Protein AF-E6K5Q7-F1 (afdb_monomer)

Structure (mmCIF, N/CA/C/O backbone):
data_AF-E6K5Q7-F1
#
_entry.id   AF-E6K5Q7-F1
#
loop_
_atom_site.group_PDB
_atom_site.id
_atom_site.type_symbol
_atom_site.label_atom_id
_atom_site.label_alt_id
_atom_site.label_comp_id
_atom_site.label_asym_id
_atom_site.label_entity_id
_atom_site.label_seq_id
_atom_site.pdbx_PDB_ins_code
_atom_site.Cartn_x
_atom_site.Cartn_y
_atom_site.Cartn_z
_atom_site.occupancy
_atom_site.B_iso_or_equiv
_atom_site.auth_seq_id
_atom_site.auth_comp_id
_atom_site.auth_asym_id
_atom_site.auth_atom_id
_atom_site.pdbx_PDB_model_num
ATOM 1 N N . MET A 1 1 ? -16.084 -3.727 20.308 1.00 57.78 1 MET A N 1
ATOM 2 C CA . MET A 1 1 ? -16.735 -3.016 19.173 1.00 57.78 1 MET A CA 1
ATOM 3 C C . MET A 1 1 ? -16.397 -3.761 17.893 1.00 57.78 1 MET A C 1
ATOM 5 O O . MET A 1 1 ? -15.217 -3.883 17.586 1.00 57.78 1 MET A O 1
ATOM 9 N N . ASN A 1 2 ? -17.402 -4.296 17.194 1.00 60.50 2 ASN A N 1
ATOM 10 C CA . ASN A 1 2 ? -17.174 -5.289 16.132 1.00 60.50 2 ASN A CA 1
ATOM 11 C C . ASN A 1 2 ? -17.106 -4.691 14.719 1.00 60.50 2 ASN A C 1
ATOM 13 O O . ASN A 1 2 ? -16.645 -5.371 13.801 1.00 60.50 2 ASN A O 1
ATOM 17 N N . GLN A 1 3 ? -17.594 -3.457 14.529 1.00 73.56 3 GLN A N 1
ATOM 18 C CA . GLN A 1 3 ? -17.703 -2.789 13.227 1.00 73.56 3 GLN A CA 1
ATOM 19 C C . GLN A 1 3 ? -17.593 -1.264 13.375 1.00 73.56 3 GLN A C 1
ATOM 21 O O . GLN A 1 3 ? -18.017 -0.704 14.386 1.00 73.56 3 GLN A O 1
ATOM 26 N N . PHE A 1 4 ? -17.055 -0.602 12.352 1.00 80.38 4 PHE A N 1
ATOM 27 C CA . PHE A 1 4 ? -17.012 0.853 12.218 1.00 80.38 4 PHE A CA 1
ATOM 28 C C . PHE A 1 4 ? -18.185 1.355 11.371 1.00 80.38 4 PHE A C 1
ATOM 30 O O . PHE A 1 4 ? -18.491 0.769 10.334 1.00 80.38 4 PHE A O 1
ATOM 37 N N . LEU A 1 5 ? -18.823 2.454 11.779 1.00 82.19 5 LEU A N 1
ATOM 38 C CA . LEU A 1 5 ? -19.950 3.050 11.052 1.00 82.19 5 LEU A CA 1
ATOM 39 C C . LEU A 1 5 ? -19.483 4.229 10.195 1.00 82.19 5 LEU A C 1
ATOM 41 O O . LEU A 1 5 ? -18.785 5.126 10.677 1.00 82.19 5 LEU A O 1
ATOM 45 N N . VAL A 1 6 ? -19.879 4.234 8.923 1.00 84.69 6 VAL A N 1
ATOM 46 C CA . VAL A 1 6 ? -19.508 5.274 7.946 1.00 84.69 6 VAL A CA 1
ATOM 47 C C . VAL A 1 6 ? -20.693 5.636 7.064 1.00 84.69 6 VAL A C 1
ATOM 49 O O . VAL A 1 6 ? -21.655 4.879 6.974 1.00 84.69 6 VAL A O 1
ATOM 52 N N . THR A 1 7 ? -20.637 6.783 6.394 1.00 86.19 7 THR A N 1
ATOM 53 C CA . THR A 1 7 ? -21.676 7.182 5.438 1.00 86.19 7 THR A CA 1
ATOM 54 C C . THR A 1 7 ? -21.697 6.248 4.222 1.00 86.19 7 THR A C 1
ATOM 56 O O . THR A 1 7 ? -20.698 5.598 3.887 1.00 86.19 7 THR A O 1
ATOM 59 N N . SER A 1 8 ? -22.841 6.194 3.533 1.00 84.62 8 SER A N 1
ATOM 60 C CA . SER A 1 8 ? -22.997 5.411 2.297 1.00 84.62 8 SER A CA 1
ATOM 61 C C . SER A 1 8 ? -21.975 5.823 1.230 1.00 84.62 8 SER A C 1
ATOM 63 O O . SER A 1 8 ? -21.327 4.965 0.629 1.00 84.62 8 SER A O 1
ATOM 65 N N . ASN A 1 9 ? -21.743 7.131 1.067 1.00 87.62 9 ASN A N 1
ATOM 66 C CA . ASN A 1 9 ? -20.769 7.651 0.108 1.00 87.62 9 ASN A CA 1
ATOM 67 C C . ASN A 1 9 ? -19.342 7.208 0.434 1.00 87.62 9 ASN A C 1
ATOM 69 O O . ASN A 1 9 ? -18.656 6.701 -0.449 1.00 87.62 9 ASN A O 1
ATOM 73 N N . THR A 1 10 ? -18.897 7.314 1.688 1.00 87.50 10 THR A N 1
ATOM 74 C CA . THR A 1 10 ? -17.547 6.861 2.056 1.00 87.50 10 THR A CA 1
ATOM 75 C C . THR A 1 10 ? -17.374 5.367 1.801 1.00 87.50 10 THR A C 1
ATOM 77 O O . THR A 1 10 ? -16.354 4.952 1.263 1.00 87.50 10 THR A O 1
ATOM 80 N N . ARG A 1 11 ? -18.389 4.545 2.091 1.00 87.62 11 ARG A N 1
ATOM 81 C CA . ARG A 1 11 ? -18.319 3.107 1.799 1.00 87.62 11 ARG A CA 1
ATOM 82 C C . ARG A 1 11 ? -18.199 2.812 0.300 1.00 87.62 11 ARG A C 1
ATOM 84 O O . ARG A 1 11 ? -17.483 1.879 -0.060 1.00 87.62 11 ARG A O 1
ATOM 91 N N . LYS A 1 12 ? -18.866 3.587 -0.565 1.00 90.19 12 LYS A N 1
ATOM 92 C CA . LYS A 1 12 ? -18.712 3.475 -2.028 1.00 90.19 12 LYS A CA 1
ATOM 93 C C . LYS A 1 12 ? -17.276 3.781 -2.449 1.00 90.19 12 LYS A C 1
ATOM 95 O O . LYS A 1 12 ? -16.661 2.952 -3.111 1.00 90.19 12 LYS A O 1
ATOM 100 N N . TRP A 1 13 ? -16.721 4.902 -1.991 1.00 89.19 13 TRP A N 1
ATOM 101 C CA . TRP A 1 13 ? -15.336 5.287 -2.277 1.00 89.19 13 TRP A CA 1
ATOM 102 C C . TRP A 1 13 ? -14.323 4.251 -1.783 1.00 89.19 13 TRP A C 1
ATOM 104 O O . TRP A 1 13 ? -13.429 3.879 -2.532 1.00 89.19 13 TRP A O 1
ATOM 114 N N . MET A 1 14 ? -14.515 3.687 -0.586 1.00 89.88 14 MET A N 1
ATOM 115 C CA . MET A 1 14 ? -13.668 2.591 -0.093 1.00 89.88 14 MET A CA 1
ATOM 116 C C . MET A 1 14 ? -13.755 1.341 -0.978 1.00 89.88 14 MET A C 1
ATOM 118 O O . MET A 1 14 ? -12.767 0.627 -1.127 1.00 89.88 14 MET A O 1
ATOM 122 N N . GLY A 1 15 ? -14.924 1.069 -1.567 1.00 90.31 15 GLY A N 1
ATOM 123 C CA . GLY A 1 15 ? -15.104 -0.021 -2.525 1.00 90.31 15 GLY A CA 1
ATOM 124 C C . GLY A 1 15 ? -14.332 0.220 -3.822 1.00 90.31 15 GLY A C 1
ATOM 125 O O . GLY A 1 15 ? -13.643 -0.681 -4.290 1.00 90.31 15 GLY A O 1
ATOM 126 N N . ILE A 1 16 ? -14.379 1.444 -4.354 1.00 91.81 16 ILE A N 1
ATOM 127 C CA . ILE A 1 16 ? -13.597 1.847 -5.534 1.00 91.81 16 ILE A CA 1
ATOM 128 C C . ILE A 1 16 ? -12.098 1.720 -5.233 1.00 91.81 16 ILE A C 1
ATOM 130 O O . ILE A 1 16 ? -11.384 1.068 -5.991 1.00 91.81 16 ILE A O 1
ATOM 134 N N . SER A 1 17 ? -11.624 2.250 -4.101 1.00 92.44 17 SER A N 1
ATOM 135 C CA . SER A 1 17 ? -10.222 2.111 -3.686 1.00 92.44 17 SER A CA 1
ATOM 136 C C . SER A 1 17 ? -9.804 0.647 -3.541 1.00 92.44 17 SER A C 1
ATOM 138 O O . SER A 1 17 ? -8.705 0.290 -3.946 1.00 92.44 17 SER A O 1
ATOM 140 N N . LEU A 1 18 ? -10.672 -0.226 -3.015 1.00 92.62 18 LEU A N 1
ATOM 141 C CA . LEU A 1 18 ? -10.380 -1.659 -2.920 1.00 92.62 18 LEU A CA 1
ATOM 142 C C . LEU A 1 18 ? -10.200 -2.295 -4.302 1.00 92.62 18 LEU A C 1
ATOM 144 O O . LEU A 1 18 ? -9.255 -3.053 -4.506 1.00 92.62 18 LEU A O 1
ATOM 148 N N . ILE A 1 19 ? -11.093 -1.983 -5.244 1.00 93.25 19 ILE A N 1
ATOM 149 C CA . ILE A 1 19 ? -11.017 -2.487 -6.620 1.00 93.25 19 ILE A CA 1
ATOM 150 C C . ILE A 1 19 ? -9.726 -2.008 -7.285 1.00 93.25 19 ILE A C 1
ATOM 152 O O . ILE A 1 19 ? -9.048 -2.815 -7.915 1.00 93.25 19 ILE A O 1
ATOM 156 N N . LEU A 1 20 ? -9.350 -0.739 -7.098 1.00 92.44 20 LEU A N 1
ATOM 157 C CA . LEU A 1 20 ? -8.095 -0.192 -7.619 1.00 92.44 20 LEU A CA 1
ATOM 158 C C . LEU A 1 20 ? -6.877 -0.920 -7.044 1.00 92.44 20 LEU A C 1
ATOM 160 O O . LEU A 1 20 ? -6.026 -1.361 -7.812 1.00 92.44 20 LEU A O 1
ATOM 164 N N . ILE A 1 21 ? -6.818 -1.127 -5.723 1.00 91.31 21 ILE A N 1
ATOM 165 C CA . ILE A 1 21 ? -5.723 -1.882 -5.094 1.00 91.31 21 ILE A CA 1
ATOM 166 C C . ILE A 1 21 ? -5.641 -3.291 -5.698 1.00 91.31 21 ILE A C 1
ATOM 168 O O . ILE A 1 21 ? -4.562 -3.719 -6.101 1.00 91.31 21 ILE A O 1
ATOM 172 N N . ILE A 1 22 ? -6.766 -4.005 -5.817 1.00 91.12 22 ILE A N 1
ATOM 173 C CA . ILE A 1 22 ? -6.799 -5.362 -6.388 1.00 91.12 22 ILE A CA 1
ATOM 174 C C . ILE A 1 22 ? -6.332 -5.362 -7.848 1.00 91.12 22 ILE A C 1
ATOM 176 O O . ILE A 1 22 ? -5.464 -6.158 -8.204 1.00 91.12 22 ILE A O 1
ATOM 180 N N . ALA A 1 23 ? -6.880 -4.474 -8.680 1.00 90.19 23 ALA A N 1
ATOM 181 C CA . ALA A 1 23 ? -6.594 -4.415 -10.110 1.00 90.19 23 ALA A CA 1
ATOM 182 C C . ALA A 1 23 ? -5.122 -4.090 -10.382 1.00 90.19 23 ALA A C 1
ATOM 184 O O . ALA A 1 23 ? -4.470 -4.785 -11.162 1.00 90.19 23 ALA A O 1
ATOM 185 N N . VAL A 1 24 ? -4.571 -3.083 -9.698 1.00 90.31 24 VAL A N 1
ATOM 186 C CA . VAL A 1 24 ? -3.176 -2.677 -9.900 1.00 90.31 24 VAL A CA 1
ATOM 187 C C . VAL A 1 24 ? -2.204 -3.699 -9.297 1.00 90.31 24 VAL A C 1
ATOM 189 O O . VAL A 1 24 ? -1.183 -4.014 -9.907 1.00 90.31 24 VAL A O 1
ATOM 192 N N . THR A 1 25 ? -2.532 -4.313 -8.155 1.00 88.06 25 THR A N 1
ATOM 193 C CA . THR A 1 25 ? -1.697 -5.396 -7.600 1.00 88.06 25 THR A CA 1
ATOM 194 C C . THR A 1 25 ? -1.684 -6.614 -8.527 1.00 88.06 25 THR A C 1
ATOM 196 O O . THR A 1 25 ? -0.629 -7.208 -8.753 1.00 88.06 25 THR A O 1
ATOM 199 N N . PHE A 1 26 ? -2.834 -6.974 -9.107 1.00 86.44 26 PHE A N 1
ATOM 200 C CA . PHE A 1 26 ? -2.923 -8.047 -10.100 1.00 86.44 26 PHE A CA 1
ATOM 201 C C . PHE A 1 26 ? -2.102 -7.727 -11.354 1.00 86.44 26 PHE A C 1
ATOM 203 O O . PHE A 1 26 ? -1.386 -8.595 -11.863 1.00 86.44 26 PHE A O 1
ATOM 210 N N . TYR A 1 27 ? -2.157 -6.472 -11.813 1.00 87.62 27 TYR A N 1
ATOM 211 C CA . TYR A 1 27 ? -1.336 -5.993 -12.918 1.00 87.62 27 TYR A CA 1
ATOM 212 C C . TYR A 1 27 ? 0.154 -6.236 -12.651 1.00 87.62 27 TYR A C 1
ATOM 214 O O . TYR A 1 27 ? 0.800 -6.918 -13.443 1.00 87.62 27 TYR A O 1
ATOM 222 N N . PHE A 1 28 ? 0.686 -5.767 -11.519 1.00 83.50 28 PHE A N 1
ATOM 223 C CA . PHE A 1 28 ? 2.113 -5.907 -11.206 1.00 83.50 28 PHE A CA 1
ATOM 224 C C . PHE A 1 28 ? 2.560 -7.358 -10.991 1.00 83.50 28 PHE A C 1
ATOM 226 O O . PHE A 1 28 ? 3.652 -7.738 -11.404 1.00 83.50 28 PHE A O 1
ATOM 233 N N . GLN A 1 29 ? 1.740 -8.191 -10.346 1.00 80.44 29 GLN A N 1
ATOM 234 C CA . GLN A 1 29 ? 2.153 -9.556 -9.994 1.00 80.44 29 GLN A CA 1
ATOM 235 C C . GLN A 1 29 ? 2.075 -10.536 -11.172 1.00 80.44 29 GLN A C 1
ATOM 237 O O . GLN A 1 29 ? 2.888 -11.461 -11.249 1.00 80.44 29 GLN A O 1
ATOM 242 N N . PHE A 1 30 ? 1.123 -10.342 -12.089 1.00 78.50 30 PHE A N 1
ATOM 243 C CA . PHE A 1 30 ? 0.837 -11.302 -13.159 1.00 78.50 30 PHE A CA 1
ATOM 244 C C . PHE A 1 30 ? 0.862 -10.673 -14.547 1.00 78.50 30 PHE A C 1
ATOM 246 O O . PHE A 1 30 ? 1.598 -11.137 -15.421 1.00 78.50 30 PHE A O 1
ATOM 253 N N . LEU A 1 31 ? 0.059 -9.628 -14.755 1.00 80.31 31 LEU A N 1
ATOM 254 C CA . LEU A 1 31 ? -0.203 -9.103 -16.093 1.00 80.31 31 LEU A CA 1
ATOM 255 C C . LEU A 1 31 ? 1.051 -8.476 -16.714 1.00 80.31 31 LEU A C 1
ATOM 257 O O . LEU A 1 31 ? 1.330 -8.715 -17.884 1.00 80.31 31 LEU A O 1
ATOM 261 N N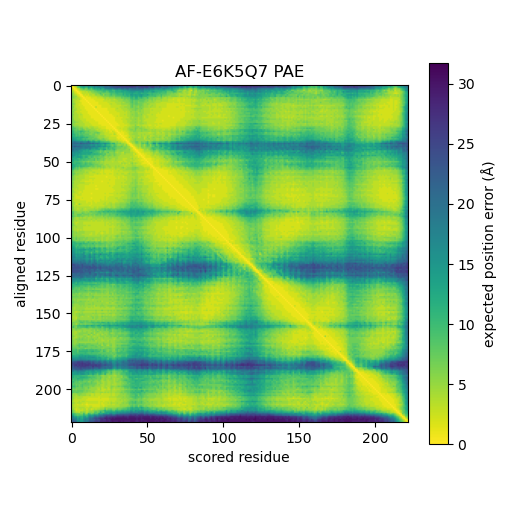 . GLN A 1 32 ? 1.832 -7.734 -15.927 1.00 82.12 32 GLN A N 1
ATOM 262 C CA . GLN A 1 32 ? 3.010 -7.007 -16.394 1.00 82.12 32 GLN A CA 1
ATOM 263 C C . GLN A 1 32 ? 4.020 -7.941 -17.071 1.00 82.12 32 GLN A C 1
ATOM 265 O O . GLN A 1 32 ? 4.447 -7.665 -18.187 1.00 82.12 32 GLN A O 1
ATOM 270 N N . ASN A 1 33 ? 4.355 -9.076 -16.451 1.00 77.50 33 ASN A N 1
ATOM 271 C CA . ASN A 1 33 ? 5.301 -10.034 -17.033 1.00 77.50 33 ASN A CA 1
ATOM 272 C C . ASN A 1 33 ? 4.782 -10.638 -18.345 1.00 77.50 33 ASN A C 1
ATOM 274 O O . ASN A 1 33 ? 5.541 -10.805 -19.294 1.00 77.50 33 ASN A O 1
ATOM 278 N N . ILE A 1 34 ? 3.485 -10.950 -18.415 1.00 79.00 34 ILE A N 1
ATOM 279 C CA . ILE A 1 34 ? 2.873 -11.519 -19.624 1.00 79.00 34 ILE A CA 1
ATOM 280 C C . ILE A 1 34 ? 2.877 -10.486 -20.757 1.00 79.00 34 ILE A C 1
ATOM 282 O O . ILE A 1 34 ? 3.239 -10.813 -21.887 1.00 79.00 34 ILE A O 1
ATOM 286 N N . LEU A 1 35 ? 2.493 -9.246 -20.447 1.00 80.06 35 LEU A N 1
ATOM 287 C CA . LEU A 1 35 ? 2.426 -8.145 -21.404 1.00 80.06 35 LEU A CA 1
ATOM 288 C C . LEU A 1 35 ? 3.811 -7.739 -21.909 1.00 80.06 35 LEU A C 1
ATOM 290 O O . LEU A 1 35 ? 3.974 -7.516 -23.104 1.00 80.06 35 LEU A O 1
ATOM 294 N N . LEU A 1 36 ? 4.813 -7.679 -21.027 1.00 79.88 36 LEU A N 1
ATOM 295 C CA . LEU A 1 36 ? 6.174 -7.313 -21.413 1.00 79.88 36 LEU A CA 1
ATOM 296 C C . LEU A 1 36 ? 6.847 -8.395 -22.267 1.00 79.88 36 LEU A C 1
ATOM 298 O O . LEU A 1 36 ? 7.562 -8.048 -23.203 1.00 79.88 36 LEU A O 1
ATOM 302 N N . ASN A 1 37 ? 6.576 -9.678 -22.000 1.00 78.38 37 ASN A N 1
ATOM 303 C CA . ASN A 1 37 ? 7.148 -10.792 -22.763 1.00 78.38 37 ASN A CA 1
ATOM 304 C C . ASN A 1 37 ? 6.529 -10.972 -24.156 1.00 78.38 37 ASN A C 1
ATOM 306 O O . ASN A 1 37 ? 7.179 -11.526 -25.031 1.00 78.38 37 ASN A O 1
ATOM 310 N N . LYS A 1 38 ? 5.275 -10.552 -24.365 1.00 77.12 38 LYS A N 1
ATOM 311 C CA . LYS A 1 38 ? 4.567 -10.685 -25.656 1.00 77.12 38 LYS A CA 1
ATOM 312 C C . LYS A 1 38 ? 4.443 -9.372 -26.429 1.00 77.12 38 LYS A C 1
ATOM 314 O O . LYS A 1 38 ? 3.843 -9.338 -27.501 1.00 77.12 38 LYS A O 1
ATOM 319 N N . GLY A 1 39 ? 4.919 -8.275 -25.852 1.00 65.88 39 GLY A N 1
ATOM 320 C CA . GLY A 1 39 ? 4.505 -6.940 -26.259 1.00 65.88 39 GLY A CA 1
ATOM 321 C C . GLY A 1 39 ? 5.085 -6.446 -27.583 1.00 65.88 39 GLY A C 1
ATOM 322 O O . GLY A 1 39 ? 4.449 -5.619 -28.231 1.00 65.88 39 GLY A O 1
ATOM 323 N N . THR A 1 40 ? 6.234 -6.972 -28.015 1.00 66.94 40 THR A N 1
ATOM 324 C CA . THR A 1 40 ? 6.831 -6.660 -29.326 1.00 66.94 40 THR A CA 1
ATOM 325 C C . THR A 1 40 ? 6.209 -7.455 -30.468 1.00 66.94 40 THR A C 1
ATOM 327 O O . THR A 1 40 ? 6.151 -6.961 -31.589 1.00 66.94 40 THR A O 1
ATOM 330 N N . ASP A 1 41 ? 5.709 -8.656 -30.178 1.00 73.19 41 ASP A N 1
ATOM 331 C CA . ASP A 1 41 ? 5.358 -9.642 -31.208 1.00 73.19 41 ASP A CA 1
ATOM 332 C C . ASP A 1 41 ? 3.851 -9.666 -31.498 1.00 73.19 41 ASP A C 1
ATOM 334 O O . ASP A 1 41 ? 3.397 -10.213 -32.502 1.00 73.19 41 ASP A O 1
ATOM 338 N N . HIS A 1 42 ? 3.048 -9.076 -30.611 1.00 78.12 42 HIS A N 1
ATOM 339 C CA . HIS A 1 42 ? 1.596 -9.119 -30.694 1.00 78.12 42 HIS A CA 1
ATOM 340 C C . HIS A 1 42 ? 1.031 -7.796 -31.233 1.00 78.12 42 HIS A C 1
ATOM 342 O O . HIS A 1 42 ? 1.128 -6.753 -30.588 1.00 78.12 42 HIS A O 1
ATOM 348 N N . VAL A 1 43 ? 0.360 -7.855 -32.389 1.00 77.81 43 VAL A N 1
ATOM 349 C CA . VAL A 1 43 ? -0.121 -6.695 -33.176 1.00 77.81 43 VAL A CA 1
ATOM 350 C C . VAL A 1 43 ? -0.956 -5.695 -32.361 1.00 77.81 43 VAL A C 1
ATOM 352 O O . VAL A 1 43 ? -0.816 -4.489 -32.525 1.00 77.81 43 VAL A O 1
ATOM 355 N N . LEU A 1 44 ? -1.794 -6.180 -31.439 1.00 79.19 44 LEU A N 1
ATOM 356 C CA . LEU A 1 44 ? -2.618 -5.324 -30.568 1.00 79.19 44 LEU A CA 1
ATOM 357 C C . LEU A 1 44 ? -1.846 -4.674 -29.406 1.00 79.19 44 LEU A C 1
ATOM 359 O O . LEU A 1 44 ? -2.295 -3.677 -28.851 1.00 79.19 44 LEU A O 1
ATOM 363 N N . LEU A 1 45 ? -0.710 -5.250 -29.012 1.00 77.00 45 LEU A N 1
ATOM 364 C CA . LEU A 1 45 ? 0.106 -4.778 -27.890 1.00 77.00 45 LEU A CA 1
ATOM 365 C C . LEU A 1 45 ? 1.214 -3.840 -28.346 1.00 77.00 45 LEU A C 1
ATOM 367 O O . LEU A 1 45 ? 1.571 -2.940 -27.594 1.00 77.00 45 LEU A O 1
ATOM 371 N N . MET A 1 46 ? 1.699 -4.002 -29.574 1.00 76.69 46 MET A N 1
ATOM 372 C CA . MET A 1 46 ? 2.778 -3.206 -30.156 1.00 76.69 46 MET A CA 1
ATOM 373 C C . MET A 1 46 ? 2.581 -1.678 -30.018 1.00 76.69 46 MET A C 1
ATOM 375 O O . MET A 1 46 ? 3.542 -1.007 -29.640 1.00 76.69 46 MET A O 1
ATOM 379 N N . PRO A 1 47 ? 1.372 -1.100 -30.209 1.00 79.88 47 PRO A N 1
ATOM 380 C CA . PRO A 1 47 ? 1.164 0.344 -30.049 1.00 79.88 47 PRO A CA 1
ATOM 381 C C . PRO A 1 47 ? 1.225 0.814 -28.588 1.00 79.88 47 PRO A C 1
ATOM 383 O O . PRO A 1 47 ? 1.576 1.958 -28.313 1.00 79.88 47 PRO A O 1
ATOM 386 N N . VAL A 1 48 ? 0.869 -0.060 -27.643 1.00 81.25 48 VAL A N 1
ATOM 387 C CA . VAL A 1 48 ? 0.747 0.262 -26.208 1.00 81.25 48 VAL A CA 1
ATOM 388 C C . VAL A 1 48 ? 1.983 -0.197 -25.424 1.00 81.25 48 VAL A C 1
ATOM 390 O O . VAL A 1 48 ? 2.238 0.267 -24.318 1.00 81.25 48 VAL A O 1
ATOM 393 N N . TYR A 1 49 ? 2.808 -1.065 -26.003 1.00 79.56 49 TYR A N 1
ATOM 394 C CA . TYR A 1 49 ? 4.049 -1.569 -25.427 1.00 79.56 49 TYR A CA 1
ATOM 395 C C . TYR A 1 49 ? 5.010 -0.485 -24.908 1.00 79.56 49 TYR A C 1
ATOM 397 O O . TYR A 1 49 ? 5.462 -0.620 -23.767 1.00 79.56 49 TYR A O 1
ATOM 405 N N . PRO A 1 50 ? 5.313 0.603 -25.652 1.00 79.25 50 PRO A N 1
ATOM 406 C CA . PRO A 1 50 ? 6.193 1.651 -25.134 1.00 79.25 50 PRO A CA 1
ATOM 407 C C . PRO A 1 50 ? 5.608 2.340 -23.895 1.00 79.25 50 PRO A C 1
ATOM 409 O O . PRO A 1 50 ? 6.355 2.660 -22.973 1.00 79.25 50 PRO A O 1
ATOM 412 N N . LEU A 1 51 ? 4.280 2.491 -23.823 1.00 81.31 51 LEU A N 1
ATOM 413 C CA . LEU A 1 51 ? 3.598 2.993 -22.629 1.00 81.31 51 LEU A CA 1
ATOM 414 C C . LEU A 1 51 ? 3.733 1.999 -21.464 1.00 81.31 51 LEU A C 1
ATOM 416 O O . LEU A 1 51 ? 4.133 2.394 -20.375 1.00 81.31 51 LEU A O 1
ATOM 420 N N . LEU A 1 52 ? 3.480 0.707 -21.697 1.00 80.69 52 LEU A N 1
ATOM 421 C CA . LEU A 1 52 ? 3.571 -0.346 -20.672 1.00 80.69 52 LEU A CA 1
ATOM 422 C C . LEU A 1 52 ? 4.982 -0.502 -20.086 1.00 80.69 52 LEU A C 1
ATOM 424 O O . LEU A 1 52 ? 5.123 -0.900 -18.929 1.00 80.69 52 LEU A O 1
ATOM 428 N N . LYS A 1 53 ? 6.013 -0.204 -20.885 1.00 80.00 53 LYS A N 1
ATOM 429 C CA . LYS A 1 53 ? 7.426 -0.231 -20.485 1.00 80.00 53 LYS A CA 1
ATOM 430 C C . LYS A 1 53 ? 7.900 1.085 -19.849 1.00 80.00 53 LYS A C 1
ATOM 432 O O . LYS A 1 53 ? 8.979 1.111 -19.265 1.00 80.00 53 LYS A O 1
ATOM 437 N N . SER A 1 54 ? 7.135 2.169 -19.972 1.00 79.44 54 SER A N 1
ATOM 438 C CA . SER A 1 54 ? 7.543 3.482 -19.464 1.00 79.44 54 SER A CA 1
ATOM 439 C C . SER A 1 54 ? 7.599 3.526 -17.932 1.00 79.44 54 SER A C 1
ATOM 441 O O . SER A 1 54 ? 6.763 2.923 -17.255 1.00 79.44 54 SER A O 1
ATOM 443 N N . ALA A 1 55 ? 8.571 4.274 -17.396 1.00 74.00 55 ALA A N 1
ATOM 444 C CA . ALA A 1 55 ? 8.673 4.562 -15.964 1.00 74.00 55 ALA A CA 1
ATOM 445 C C . ALA A 1 55 ? 7.426 5.313 -15.465 1.00 74.00 55 ALA A C 1
ATOM 447 O O . ALA A 1 55 ? 6.783 4.844 -14.533 1.00 74.00 55 ALA A O 1
ATOM 448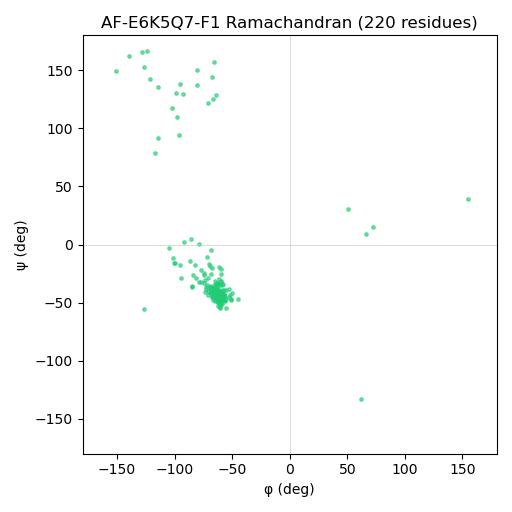 N N . LEU A 1 56 ? 6.981 6.333 -16.209 1.00 78.75 56 LEU A N 1
ATOM 449 C CA . LEU A 1 56 ? 5.726 7.061 -15.983 1.00 78.75 56 LEU A CA 1
ATOM 450 C C . LEU A 1 56 ? 4.524 6.152 -15.695 1.00 78.75 56 LEU A C 1
ATOM 452 O O . LEU A 1 56 ? 3.751 6.404 -14.773 1.00 78.75 56 LEU A O 1
ATOM 456 N N . TRP A 1 57 ? 4.328 5.094 -16.490 1.00 83.12 57 TRP A N 1
ATOM 457 C CA . TRP A 1 57 ? 3.209 4.169 -16.287 1.00 83.12 57 TRP A CA 1
ATOM 458 C C . TRP A 1 57 ? 3.364 3.357 -15.000 1.00 83.12 57 TRP A C 1
ATOM 460 O O . TRP A 1 57 ? 2.391 3.159 -14.270 1.00 83.12 57 TRP A O 1
ATOM 470 N N . HIS A 1 58 ? 4.584 2.905 -14.704 1.00 83.12 58 HIS A N 1
ATOM 471 C CA . HIS A 1 58 ? 4.894 2.223 -13.453 1.00 83.12 58 HIS A CA 1
ATOM 472 C C . HIS A 1 58 ? 4.621 3.131 -12.247 1.00 83.12 58 HIS A C 1
ATOM 474 O O . HIS A 1 58 ? 3.865 2.747 -11.353 1.00 83.12 58 HIS A O 1
ATOM 480 N N . ASP A 1 59 ? 5.154 4.349 -12.266 1.00 81.12 59 ASP A N 1
ATOM 481 C CA . ASP A 1 59 ? 5.071 5.305 -11.163 1.00 81.12 59 ASP A CA 1
ATOM 482 C C . ASP A 1 59 ? 3.636 5.787 -10.936 1.00 81.12 59 ASP A C 1
ATOM 484 O O . ASP A 1 59 ? 3.178 5.875 -9.794 1.00 81.12 59 ASP A O 1
ATOM 488 N N . LEU A 1 60 ? 2.863 5.982 -12.010 1.00 85.44 60 LEU A N 1
ATOM 489 C CA . LEU A 1 60 ? 1.437 6.298 -11.920 1.00 85.44 60 LEU A CA 1
ATOM 490 C C . LEU A 1 60 ? 0.648 5.171 -11.245 1.00 85.44 60 LEU A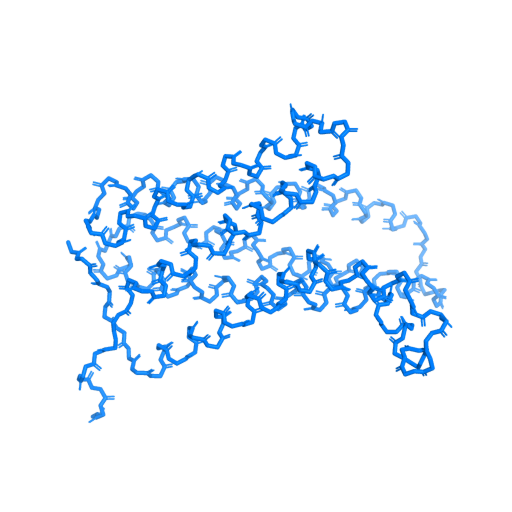 C 1
ATOM 492 O O . LEU A 1 60 ? -0.171 5.428 -10.362 1.00 85.44 60 LEU A O 1
ATOM 496 N N . LEU A 1 61 ? 0.896 3.915 -11.618 1.00 88.81 61 LEU A N 1
ATOM 497 C CA . LEU A 1 61 ? 0.234 2.766 -10.998 1.00 88.81 61 LEU A CA 1
ATOM 498 C C . LEU A 1 61 ? 0.638 2.593 -9.524 1.00 88.81 61 LEU A C 1
ATOM 500 O O . LEU A 1 61 ? -0.220 2.311 -8.680 1.00 88.81 61 LEU A O 1
ATOM 504 N N . VAL A 1 62 ? 1.912 2.813 -9.188 1.00 85.81 62 VAL A N 1
ATOM 505 C CA . VAL A 1 62 ? 2.390 2.826 -7.795 1.00 85.81 62 VAL A CA 1
ATOM 506 C C . VAL A 1 62 ? 1.695 3.933 -6.998 1.00 85.81 62 VAL A C 1
ATOM 508 O O . VAL A 1 62 ? 1.180 3.670 -5.907 1.00 85.81 62 VAL A O 1
ATOM 511 N N . ALA A 1 63 ? 1.586 5.143 -7.552 1.00 86.44 63 ALA A N 1
ATOM 512 C CA . ALA A 1 63 ? 0.882 6.255 -6.920 1.00 86.44 63 ALA A CA 1
ATOM 513 C C . ALA A 1 63 ? -0.602 5.935 -6.679 1.00 86.44 63 ALA A C 1
ATOM 515 O O . ALA A 1 63 ? -1.116 6.193 -5.589 1.00 86.44 63 ALA A O 1
ATOM 516 N N . VAL A 1 64 ? -1.286 5.305 -7.643 1.00 90.75 64 VAL A N 1
ATOM 517 C CA . VAL A 1 64 ? -2.689 4.875 -7.497 1.00 90.75 64 VAL A CA 1
ATOM 518 C C . VAL A 1 64 ? -2.862 3.904 -6.328 1.00 90.75 64 VAL A C 1
ATOM 520 O O . VAL A 1 64 ? -3.804 4.066 -5.541 1.00 90.75 64 VAL A O 1
ATOM 523 N N . ILE A 1 65 ? -1.962 2.925 -6.168 1.00 90.69 65 ILE A N 1
ATOM 524 C CA . ILE A 1 65 ? -1.987 2.018 -5.010 1.00 90.69 65 ILE A CA 1
ATOM 525 C C . ILE A 1 65 ? -1.772 2.811 -3.722 1.00 90.69 65 ILE A C 1
ATOM 527 O O . ILE A 1 65 ? -2.599 2.724 -2.816 1.00 90.69 65 ILE A O 1
ATOM 531 N N . LEU A 1 66 ? -0.707 3.611 -3.639 1.00 88.44 66 LEU A N 1
ATOM 532 C CA . LEU A 1 66 ? -0.351 4.328 -2.411 1.00 88.44 66 LEU A CA 1
ATOM 533 C C . LEU A 1 66 ? -1.462 5.284 -1.958 1.00 88.44 66 LEU A C 1
ATOM 535 O O . LEU A 1 66 ? -1.812 5.300 -0.778 1.00 88.44 66 LEU A O 1
ATOM 539 N N . ILE A 1 67 ? -2.075 6.022 -2.887 1.00 90.06 67 ILE A N 1
ATOM 540 C CA . ILE A 1 67 ? -3.215 6.909 -2.608 1.00 90.06 67 ILE A CA 1
ATOM 541 C C . ILE A 1 67 ? -4.419 6.101 -2.114 1.00 90.06 67 ILE A C 1
ATOM 543 O O . ILE A 1 67 ? -5.065 6.482 -1.132 1.00 90.06 67 ILE A O 1
ATOM 547 N N . SER A 1 68 ? -4.709 4.965 -2.753 1.00 92.00 68 SER A N 1
ATOM 548 C CA . SER A 1 68 ? -5.820 4.094 -2.358 1.00 92.00 68 SER A CA 1
ATOM 549 C C . SER A 1 68 ? -5.617 3.514 -0.956 1.00 92.00 68 SER A C 1
ATOM 551 O O . SER A 1 68 ? -6.548 3.497 -0.150 1.00 92.00 68 SER A O 1
ATOM 553 N N . GLU A 1 69 ? -4.401 3.095 -0.614 1.00 90.81 69 GLU A N 1
ATOM 554 C CA . GLU A 1 69 ? -4.066 2.628 0.732 1.00 90.81 69 GLU A CA 1
ATOM 555 C C . GLU A 1 69 ? -4.160 3.756 1.767 1.00 90.81 69 GLU A C 1
ATOM 557 O O . GLU A 1 69 ? -4.749 3.571 2.837 1.00 90.81 69 GLU A O 1
ATOM 562 N N . CYS A 1 70 ? -3.642 4.947 1.447 1.00 91.62 70 CYS A N 1
ATOM 563 C CA . CYS A 1 70 ? -3.770 6.139 2.286 1.00 91.62 70 CYS A CA 1
ATOM 564 C C . CYS A 1 70 ? -5.235 6.463 2.591 1.00 91.62 70 CYS A C 1
ATOM 566 O O . CYS A 1 70 ? -5.554 6.812 3.730 1.00 91.62 70 CYS A O 1
ATOM 568 N N . TYR A 1 71 ? -6.136 6.290 1.620 1.00 92.50 71 TYR A N 1
ATOM 569 C CA . TYR A 1 71 ? -7.570 6.467 1.831 1.00 92.50 71 TYR A CA 1
ATOM 570 C C . TYR A 1 71 ? -8.120 5.504 2.897 1.00 92.50 71 TYR A C 1
ATOM 572 O O . TYR A 1 71 ? -8.814 5.935 3.822 1.00 92.50 71 TYR A O 1
ATOM 580 N N . PHE A 1 72 ? -7.742 4.222 2.850 1.00 90.88 72 PHE A N 1
ATOM 581 C CA . PHE A 1 72 ? -8.108 3.249 3.888 1.00 90.88 72 PHE A CA 1
ATOM 582 C C . PHE A 1 72 ? -7.578 3.649 5.268 1.00 90.88 72 PHE A C 1
ATOM 584 O O . PHE A 1 72 ? -8.346 3.697 6.233 1.00 90.88 72 PHE A O 1
ATOM 591 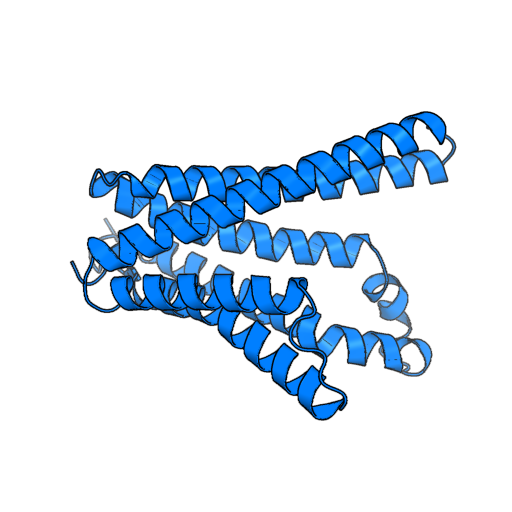N N . TYR A 1 73 ? -6.288 3.976 5.376 1.00 91.31 73 TYR A N 1
ATOM 592 C CA . TYR A 1 73 ? -5.689 4.389 6.649 1.00 91.31 73 TYR A CA 1
ATOM 593 C C . TYR A 1 73 ? -6.305 5.679 7.192 1.00 91.31 73 TYR A C 1
ATOM 595 O O . TYR A 1 73 ? -6.459 5.828 8.406 1.00 91.31 73 TYR A O 1
ATOM 603 N N . HIS A 1 74 ? -6.714 6.594 6.316 1.00 93.19 74 HIS A N 1
ATOM 604 C CA . HIS A 1 74 ? -7.395 7.823 6.696 1.00 93.19 74 HIS A CA 1
ATOM 605 C C . HIS A 1 74 ? -8.787 7.559 7.284 1.00 93.19 74 HIS A C 1
ATOM 607 O O . HIS A 1 74 ? -9.137 8.120 8.328 1.00 93.19 74 HIS A O 1
ATOM 613 N N . GLU A 1 75 ? -9.571 6.667 6.679 1.00 91.75 75 GLU A N 1
ATOM 614 C CA . GLU A 1 75 ? -10.882 6.298 7.222 1.00 91.75 75 GLU A CA 1
ATOM 615 C C . GLU A 1 75 ? -10.761 5.510 8.534 1.00 91.75 75 GLU A C 1
ATOM 617 O O . GLU A 1 75 ? -11.499 5.778 9.486 1.00 91.75 75 GLU A O 1
ATOM 622 N N . ILE A 1 76 ? -9.766 4.625 8.657 1.00 89.69 76 ILE A N 1
ATOM 623 C CA . ILE A 1 76 ? -9.442 3.948 9.925 1.00 89.69 76 ILE A CA 1
ATOM 624 C C . ILE A 1 76 ? -9.064 4.979 11.000 1.00 89.69 76 ILE A C 1
ATOM 626 O O . ILE A 1 76 ? -9.603 4.946 12.109 1.00 89.69 76 ILE A O 1
ATOM 630 N N . ARG A 1 77 ? -8.208 5.954 10.667 1.00 91.81 77 ARG A N 1
ATOM 631 C CA . ARG A 1 77 ? -7.815 7.050 11.567 1.00 91.81 77 ARG A CA 1
ATOM 632 C C . ARG A 1 77 ? -9.025 7.815 12.088 1.00 91.81 77 ARG A C 1
ATOM 634 O O . ARG A 1 77 ? -9.092 8.070 13.289 1.00 91.81 77 ARG A O 1
ATOM 641 N N . LYS A 1 78 ? -9.977 8.192 11.226 1.00 89.50 78 LYS A N 1
ATOM 642 C CA . LYS A 1 78 ? -11.191 8.921 11.643 1.00 89.50 78 LYS A CA 1
ATOM 643 C C . LYS A 1 78 ? -11.971 8.157 12.706 1.00 89.50 78 LYS A C 1
ATOM 645 O O . LYS A 1 78 ? -12.413 8.752 13.687 1.00 89.50 78 LYS A O 1
ATOM 650 N N . GLN A 1 79 ? -12.119 6.847 12.536 1.00 87.62 79 GLN A N 1
ATOM 651 C CA . GLN A 1 79 ? -12.831 6.019 13.507 1.00 87.62 79 GLN A CA 1
ATOM 652 C C . GLN A 1 79 ? -12.041 5.856 14.806 1.00 87.62 79 GLN A C 1
ATOM 654 O O . GLN A 1 79 ? -12.593 6.020 15.891 1.00 87.62 79 GLN A O 1
ATOM 659 N N . LEU A 1 80 ? -10.732 5.618 14.718 1.00 86.50 80 LEU A N 1
ATOM 660 C CA . LEU A 1 80 ? -9.859 5.521 15.890 1.00 86.50 80 LEU A CA 1
ATOM 661 C C . LEU A 1 80 ? -9.788 6.833 16.681 1.00 86.50 80 LEU A C 1
ATOM 663 O O . LEU A 1 80 ? -9.709 6.794 17.909 1.00 86.50 80 LEU A O 1
ATOM 667 N N . ARG A 1 81 ? -9.877 7.985 16.004 1.00 88.25 81 ARG A N 1
ATOM 668 C CA . ARG A 1 81 ? -9.967 9.308 16.636 1.00 88.25 81 ARG A CA 1
ATOM 669 C C . ARG A 1 81 ? -11.240 9.453 17.463 1.00 88.25 81 ARG A C 1
ATOM 671 O O . ARG A 1 81 ? -11.159 9.920 18.595 1.00 88.25 81 ARG A O 1
ATOM 678 N N . LYS A 1 82 ? -12.396 9.026 16.936 1.00 85.25 82 LYS A N 1
ATOM 679 C CA . LYS A 1 82 ? -13.665 9.017 17.695 1.00 85.25 82 LYS A CA 1
ATOM 680 C C . LYS A 1 82 ? -13.547 8.183 18.973 1.00 85.25 82 LYS A C 1
ATOM 682 O O . LYS A 1 82 ? -14.104 8.550 19.998 1.00 85.25 82 LYS A O 1
ATOM 687 N N . LEU A 1 83 ? -12.759 7.110 18.919 1.00 81.88 83 LEU A N 1
ATOM 688 C CA . LEU A 1 83 ? 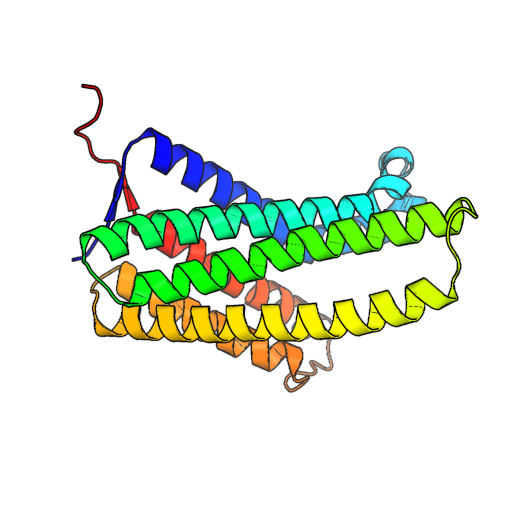-12.466 6.232 20.053 1.00 81.88 83 LEU A CA 1
ATOM 689 C C . LEU A 1 83 ? -11.291 6.707 20.929 1.00 81.88 83 LEU A C 1
ATOM 691 O O . LEU A 1 83 ? -10.880 5.975 21.826 1.00 81.88 83 LEU A O 1
ATOM 695 N N . ARG A 1 84 ? -10.713 7.890 20.661 1.00 82.44 84 ARG A N 1
ATOM 696 C CA . ARG A 1 84 ? -9.525 8.444 21.347 1.00 82.44 84 ARG A CA 1
ATOM 697 C C . ARG A 1 84 ? -8.341 7.463 21.425 1.00 82.44 84 ARG A C 1
ATOM 699 O O . ARG A 1 84 ? -7.547 7.498 22.361 1.00 82.44 84 ARG A O 1
ATOM 706 N N . SER A 1 85 ? -8.201 6.577 20.438 1.00 83.19 85 SER A N 1
ATOM 707 C CA . SER A 1 85 ? -7.148 5.558 20.425 1.00 83.19 85 SER A CA 1
ATOM 708 C C . SER A 1 85 ? -5.814 6.135 19.950 1.00 83.19 85 SER A C 1
ATOM 710 O O . SER A 1 85 ? -5.756 6.835 18.938 1.00 83.19 85 SER A O 1
ATOM 712 N N . SER A 1 86 ? -4.715 5.771 20.619 1.00 82.06 86 SER A N 1
ATOM 713 C CA . SER A 1 86 ? -3.346 6.107 20.195 1.00 82.06 86 SER A CA 1
ATOM 714 C C . SER A 1 86 ? -2.972 5.513 18.830 1.00 82.06 86 SER A C 1
ATOM 716 O O . SER A 1 86 ? -2.090 6.040 18.157 1.00 82.06 86 SER A O 1
ATOM 718 N N . ALA A 1 87 ? -3.694 4.484 18.368 1.00 84.19 87 ALA A N 1
ATOM 719 C CA . ALA A 1 87 ? -3.530 3.893 17.038 1.00 84.19 87 ALA A CA 1
ATOM 720 C C . ALA A 1 87 ? -3.761 4.899 15.892 1.00 84.19 87 ALA A C 1
ATOM 722 O O . ALA A 1 87 ? -3.259 4.694 14.790 1.00 84.19 87 ALA A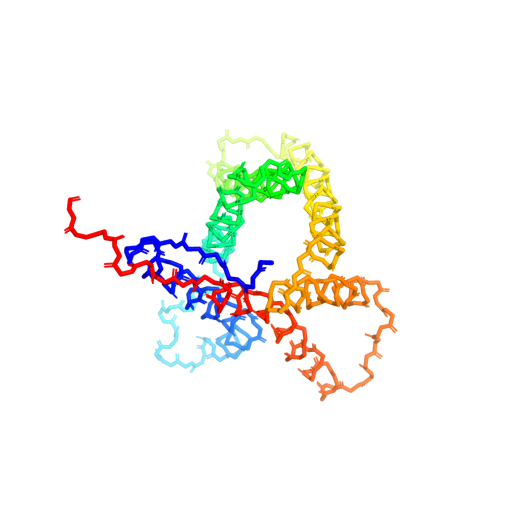 O 1
ATOM 723 N N . GLN A 1 88 ? -4.466 6.011 16.144 1.00 89.19 88 GLN A N 1
ATOM 724 C CA . GLN A 1 88 ? -4.651 7.060 15.139 1.00 89.19 88 GLN A CA 1
ATOM 725 C C . GLN A 1 88 ? -3.321 7.668 14.664 1.00 89.19 88 GLN A C 1
ATOM 727 O O . GLN A 1 88 ? -3.220 8.064 13.505 1.00 89.19 88 GLN A O 1
ATOM 732 N N . TRP A 1 89 ? -2.307 7.730 15.535 1.00 89.50 89 TRP A N 1
ATOM 733 C CA . TRP A 1 89 ? -0.994 8.292 15.210 1.00 89.50 89 TRP A CA 1
ATOM 734 C C . TRP A 1 89 ? -0.178 7.361 14.318 1.00 89.50 89 TRP A C 1
ATOM 736 O O . TRP A 1 89 ? 0.504 7.836 13.416 1.00 89.50 89 TRP A O 1
ATOM 746 N N . ALA A 1 90 ? -0.337 6.045 14.480 1.00 89.00 90 ALA A N 1
ATOM 747 C CA . ALA A 1 90 ? 0.242 5.073 13.558 1.00 89.00 90 ALA A CA 1
ATOM 748 C C . ALA A 1 90 ? -0.345 5.229 12.149 1.00 89.00 90 ALA A C 1
ATOM 750 O O . ALA A 1 90 ? 0.402 5.266 11.177 1.00 89.00 90 ALA A O 1
ATOM 751 N N . CYS A 1 91 ? -1.663 5.431 12.025 1.00 90.81 91 CYS A N 1
ATOM 752 C CA . CYS A 1 91 ? -2.269 5.733 10.726 1.00 90.81 91 CYS A CA 1
ATOM 753 C C . CYS A 1 91 ? -1.727 7.036 10.117 1.00 90.81 91 CYS A C 1
ATOM 755 O O . CYS A 1 91 ? -1.511 7.084 8.913 1.00 90.81 91 CYS A O 1
ATOM 757 N N . VAL A 1 92 ? -1.489 8.081 10.921 1.00 91.62 92 VAL A N 1
ATOM 758 C CA . VAL A 1 92 ? -0.876 9.332 10.431 1.00 91.62 92 VAL A CA 1
ATOM 759 C C . VAL A 1 92 ? 0.529 9.081 9.900 1.00 91.62 92 VAL A C 1
ATOM 761 O O . VAL A 1 92 ? 0.816 9.500 8.785 1.00 91.62 92 VAL A O 1
ATOM 764 N N . ALA A 1 93 ? 1.371 8.378 10.658 1.00 89.38 93 ALA A N 1
ATOM 765 C CA . ALA A 1 93 ? 2.734 8.063 10.243 1.00 89.38 93 ALA A CA 1
ATOM 766 C C . ALA A 1 93 ? 2.761 7.288 8.915 1.00 89.38 93 ALA A C 1
ATOM 768 O O . ALA A 1 93 ? 3.510 7.655 8.015 1.00 89.38 93 ALA A O 1
ATOM 769 N N . ILE A 1 94 ? 1.883 6.287 8.758 1.00 90.56 94 ILE A N 1
ATOM 770 C CA . ILE A 1 94 ? 1.757 5.515 7.512 1.00 90.56 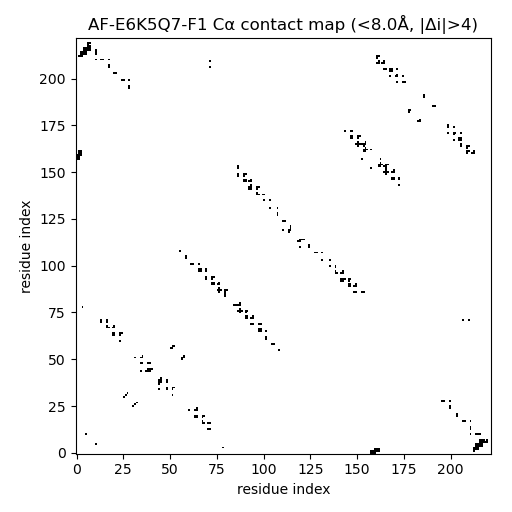94 ILE A CA 1
ATOM 771 C C . ILE A 1 94 ? 1.329 6.412 6.345 1.00 90.56 94 ILE A C 1
ATOM 773 O O . ILE A 1 94 ? 1.917 6.332 5.270 1.00 90.56 94 ILE A O 1
ATOM 777 N N . ILE A 1 95 ? 0.319 7.269 6.539 1.00 92.25 95 ILE A N 1
ATOM 778 C CA . ILE A 1 95 ? -0.168 8.172 5.484 1.00 92.25 95 ILE A CA 1
ATOM 779 C C . ILE A 1 95 ? 0.945 9.128 5.052 1.00 92.25 95 ILE A C 1
ATOM 781 O O . ILE A 1 95 ? 1.193 9.273 3.858 1.00 92.25 95 ILE A O 1
ATOM 785 N N . VAL A 1 96 ? 1.624 9.764 6.010 1.00 91.56 96 VAL A N 1
ATOM 786 C CA . VAL A 1 96 ? 2.707 10.720 5.734 1.00 91.56 96 VAL A CA 1
ATOM 787 C C . VAL A 1 96 ? 3.846 10.039 4.985 1.00 91.56 96 VAL A C 1
ATOM 789 O O . VAL A 1 96 ? 4.226 10.517 3.922 1.00 91.56 96 VAL A O 1
ATOM 792 N N . ALA A 1 97 ? 4.329 8.897 5.475 1.00 88.62 97 ALA A N 1
ATOM 793 C CA . ALA A 1 97 ? 5.412 8.163 4.830 1.00 88.62 97 ALA A CA 1
ATOM 794 C C . ALA A 1 97 ? 5.058 7.745 3.393 1.00 88.62 97 ALA A C 1
ATOM 796 O O . ALA A 1 97 ? 5.837 7.985 2.477 1.00 88.62 97 ALA A O 1
ATOM 797 N N . LYS A 1 98 ? 3.849 7.213 3.164 1.00 88.75 98 LYS A N 1
ATOM 798 C CA . LYS A 1 98 ? 3.381 6.865 1.811 1.00 88.75 98 LYS A CA 1
ATOM 799 C C . LYS A 1 98 ? 3.231 8.079 0.899 1.00 88.75 98 LYS A C 1
ATOM 801 O O . LYS 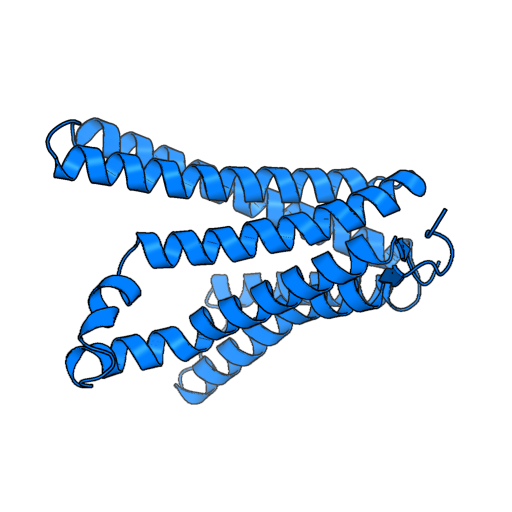A 1 98 ? 3.490 7.972 -0.292 1.00 88.75 98 LYS A O 1
ATOM 806 N N . THR A 1 99 ? 2.820 9.223 1.443 1.00 88.44 99 THR A N 1
ATOM 807 C CA . THR A 1 99 ? 2.669 10.462 0.665 1.00 88.44 99 THR A CA 1
ATOM 808 C C . THR A 1 99 ? 4.033 10.994 0.239 1.00 88.44 99 THR A C 1
ATOM 810 O O . THR A 1 99 ? 4.196 11.376 -0.915 1.00 88.44 99 THR A O 1
ATOM 813 N N . ILE A 1 100 ? 5.023 10.955 1.136 1.00 86.56 100 ILE A N 1
ATOM 814 C CA . ILE A 1 100 ? 6.408 11.317 0.815 1.00 86.56 100 ILE A CA 1
ATOM 815 C C . ILE A 1 100 ? 6.944 10.411 -0.296 1.00 86.56 100 ILE A C 1
ATOM 817 O O . ILE A 1 100 ? 7.476 10.937 -1.263 1.00 86.56 100 ILE A O 1
ATOM 821 N N . SER A 1 101 ? 6.710 9.094 -0.238 1.00 82.94 101 SER A N 1
ATOM 822 C CA . SER A 1 101 ? 7.139 8.173 -1.304 1.00 82.94 101 SER A CA 1
ATOM 823 C C . SER A 1 101 ? 6.521 8.482 -2.676 1.00 82.94 101 SER A C 1
ATOM 825 O O . SER A 1 101 ? 7.192 8.323 -3.690 1.00 82.94 101 SER A O 1
ATOM 827 N N . VAL A 1 102 ? 5.266 8.951 -2.734 1.00 83.12 102 VAL A N 1
ATOM 828 C CA . VAL A 1 102 ? 4.645 9.393 -4.003 1.00 83.12 102 VAL A CA 1
ATOM 829 C C . VAL A 1 102 ? 5.329 10.653 -4.538 1.00 83.12 102 VAL A C 1
ATOM 831 O O . VAL A 1 102 ? 5.623 10.741 -5.727 1.00 83.12 102 VAL A O 1
ATOM 834 N N . VAL A 1 103 ? 5.580 11.633 -3.664 1.00 83.06 103 VAL A N 1
ATOM 835 C CA . VAL A 1 103 ? 6.231 12.897 -4.044 1.00 83.06 103 VAL A CA 1
ATOM 836 C C . VAL A 1 103 ? 7.673 12.655 -4.489 1.00 83.06 103 VAL A C 1
ATOM 838 O O . VAL A 1 103 ? 8.114 13.232 -5.477 1.00 83.06 103 VAL A O 1
ATOM 841 N N . GLU A 1 104 ? 8.391 11.785 -3.785 1.00 78.44 104 GLU A N 1
ATOM 842 C CA . GLU A 1 104 ? 9.764 11.399 -4.095 1.00 78.44 104 GLU A CA 1
ATOM 843 C C . GLU A 1 104 ? 9.879 10.791 -5.498 1.00 78.44 104 GLU A C 1
ATOM 845 O O . GLU A 1 104 ? 10.679 11.278 -6.296 1.00 78.44 104 GLU A O 1
ATOM 850 N N . GLY A 1 105 ? 9.037 9.803 -5.831 1.00 71.56 105 GLY A N 1
ATOM 851 C CA . GLY A 1 105 ? 9.030 9.183 -7.162 1.00 71.56 105 GLY A CA 1
ATOM 852 C C . GLY A 1 105 ? 8.823 10.206 -8.281 1.00 71.56 105 GLY A C 1
ATOM 853 O O . GLY A 1 105 ? 9.581 10.241 -9.249 1.00 71.56 105 GLY A O 1
ATOM 854 N N . TYR A 1 106 ? 7.878 11.131 -8.091 1.00 74.19 106 TYR A N 1
ATOM 855 C CA . TYR A 1 106 ? 7.619 12.200 -9.056 1.00 74.19 106 TYR A CA 1
ATOM 856 C C . TYR A 1 106 ? 8.808 13.164 -9.226 1.00 74.19 106 TYR A C 1
ATOM 858 O O . TYR A 1 106 ? 9.129 13.575 -10.342 1.00 74.19 106 TYR A O 1
ATOM 866 N N . LEU A 1 107 ? 9.483 13.534 -8.131 1.00 74.75 107 LEU A N 1
ATOM 867 C CA . LEU A 1 107 ? 10.640 14.436 -8.174 1.00 74.75 107 LEU A CA 1
ATOM 868 C C . LEU A 1 107 ? 11.850 13.801 -8.871 1.00 74.75 107 LEU A C 1
ATOM 870 O O . LEU A 1 107 ? 12.545 14.490 -9.623 1.00 74.75 107 LEU A O 1
ATOM 874 N N . ILE A 1 108 ? 12.089 12.503 -8.655 1.00 71.75 108 ILE A N 1
ATOM 875 C CA . ILE A 1 108 ? 13.153 11.751 -9.337 1.00 71.75 108 ILE A CA 1
ATOM 876 C C . ILE A 1 108 ? 12.910 11.758 -10.848 1.00 71.75 108 ILE A C 1
ATOM 878 O O . ILE A 1 108 ? 13.811 12.089 -11.621 1.00 71.75 108 ILE A O 1
ATOM 882 N N . GLU A 1 109 ? 11.690 11.447 -11.279 1.00 69.81 109 GLU A N 1
ATOM 883 C CA . GLU A 1 109 ? 11.351 11.376 -12.700 1.00 69.81 109 GLU A CA 1
ATOM 884 C C . GLU A 1 109 ? 11.454 12.745 -13.392 1.00 69.81 109 GLU A C 1
ATOM 886 O O . GLU A 1 109 ? 12.002 12.863 -14.495 1.00 69.81 109 GLU A O 1
ATOM 891 N N . LEU A 1 110 ? 11.025 13.814 -12.712 1.00 70.00 110 LEU A N 1
ATOM 892 C CA . LEU A 1 110 ? 11.172 15.186 -13.200 1.00 70.00 110 LEU A CA 1
ATOM 893 C C . LEU A 1 110 ? 12.651 15.586 -13.356 1.00 70.00 110 LEU A C 1
ATOM 895 O O . LEU A 1 110 ? 13.019 16.232 -14.341 1.00 70.00 110 LEU A O 1
ATOM 899 N N . SER A 1 111 ? 13.505 15.171 -12.416 1.00 68.75 111 SER A N 1
ATOM 900 C CA . SER A 1 111 ? 14.955 15.402 -12.465 1.00 68.75 111 SER A CA 1
ATOM 901 C C . SER A 1 111 ? 15.607 14.701 -13.663 1.00 68.75 111 SER A C 1
ATOM 903 O O . SER A 1 111 ? 16.326 15.337 -14.441 1.00 68.75 111 SER A O 1
ATOM 905 N N . TRP A 1 112 ? 15.287 13.422 -13.889 1.00 68.38 112 TRP A N 1
ATOM 906 C CA . TRP A 1 112 ? 15.784 12.659 -15.041 1.00 68.38 112 TRP A CA 1
ATOM 907 C C . TRP A 1 112 ? 15.344 13.254 -16.380 1.00 68.38 112 TRP A C 1
ATOM 909 O O . TRP A 1 112 ? 16.149 13.351 -17.310 1.00 68.38 112 TRP A O 1
ATOM 919 N N . ASN A 1 113 ? 14.097 13.719 -16.475 1.00 71.19 113 ASN A N 1
ATOM 920 C CA . ASN A 1 113 ? 13.592 14.387 -17.674 1.00 71.19 113 ASN A CA 1
ATOM 921 C C . ASN A 1 113 ? 14.380 15.675 -17.975 1.00 71.19 113 ASN A C 1
ATOM 923 O O . ASN A 1 113 ? 14.778 15.914 -19.115 1.00 71.19 113 ASN A O 1
ATOM 927 N N . ASN A 1 114 ? 14.686 16.475 -16.951 1.00 66.38 114 ASN A N 1
ATOM 928 C CA . ASN A 1 114 ? 15.467 17.703 -17.113 1.00 66.38 114 ASN A CA 1
ATOM 929 C C . ASN A 1 114 ? 16.915 17.435 -17.551 1.00 66.38 114 ASN A C 1
ATOM 931 O O . ASN A 1 114 ? 17.451 18.193 -18.360 1.00 66.38 114 ASN A O 1
ATOM 935 N N . VAL A 1 115 ? 17.533 16.341 -17.096 1.00 64.06 115 VAL A N 1
ATOM 936 C CA . VAL A 1 115 ? 18.864 15.929 -17.580 1.00 64.06 115 VAL A CA 1
ATOM 937 C C . VAL A 1 115 ? 18.828 15.402 -19.002 1.00 64.06 115 VAL A C 1
ATOM 939 O O . VAL A 1 115 ? 19.688 15.774 -19.796 1.00 64.06 115 VAL A O 1
ATOM 942 N N . SER A 1 116 ? 17.808 14.626 -19.374 1.00 65.88 116 SER A N 1
ATOM 943 C CA . SER A 1 116 ? 17.650 14.166 -20.762 1.00 65.88 116 SER A CA 1
ATOM 944 C C . SER A 1 116 ? 17.511 15.325 -21.761 1.00 65.88 116 SER A C 1
ATOM 946 O O . SER A 1 116 ? 17.891 15.196 -22.921 1.00 65.88 116 SER A O 1
ATOM 948 N N . LYS A 1 117 ? 17.027 16.482 -21.290 1.00 72.31 117 LYS A N 1
ATOM 949 C CA . LYS A 1 117 ? 16.896 17.731 -22.054 1.00 72.31 117 LYS A CA 1
ATOM 950 C C . LYS A 1 117 ? 18.110 18.663 -21.936 1.00 72.31 117 LYS A C 1
ATOM 952 O O . LYS A 1 117 ? 18.071 19.762 -22.479 1.00 72.31 117 LYS A O 1
ATOM 957 N N . GLY A 1 118 ? 19.164 18.257 -21.224 1.00 67.81 118 GLY A N 1
ATOM 958 C CA . GLY A 1 118 ? 20.389 19.044 -21.034 1.00 67.81 118 GLY A CA 1
ATOM 959 C C . GLY A 1 118 ? 20.246 20.258 -20.107 1.00 67.81 118 GLY A C 1
ATOM 960 O O . GLY A 1 118 ? 21.111 21.127 -20.110 1.00 67.81 118 GLY A O 1
ATOM 961 N N . ILE A 1 119 ? 19.166 20.340 -19.322 1.00 66.19 119 ILE A N 1
ATOM 962 C CA . ILE A 1 119 ? 18.842 21.499 -18.469 1.00 66.19 119 ILE A CA 1
ATOM 963 C C . ILE A 1 119 ? 19.569 21.422 -17.113 1.00 66.19 119 ILE A C 1
ATOM 965 O O . ILE A 1 119 ? 19.833 22.448 -16.490 1.00 66.19 119 ILE A O 1
ATOM 969 N N . ALA A 1 120 ? 19.903 20.217 -16.644 1.00 60.44 120 ALA A N 1
ATOM 970 C CA . ALA A 1 120 ? 20.529 19.979 -15.342 1.00 60.44 120 ALA A CA 1
ATOM 971 C C . ALA A 1 120 ? 21.816 19.141 -15.463 1.00 60.44 120 ALA A C 1
ATOM 973 O O . ALA A 1 120 ? 21.970 18.354 -16.397 1.00 60.44 120 ALA A O 1
ATOM 974 N N . SER A 1 121 ? 22.750 19.308 -14.515 1.00 62.09 121 SER A N 1
ATOM 975 C CA . SER A 1 121 ? 23.996 18.531 -14.478 1.00 62.09 121 SER A CA 1
ATOM 976 C C . SER A 1 121 ? 23.785 17.139 -13.873 1.00 62.09 121 SER A C 1
ATOM 978 O O . SER A 1 121 ? 22.967 16.940 -12.974 1.00 62.09 121 SER A O 1
ATOM 980 N N . THR A 1 122 ? 24.590 16.174 -14.314 1.00 61.16 122 THR A N 1
ATOM 981 C CA . THR A 1 122 ? 24.601 14.802 -13.780 1.00 61.16 122 THR A CA 1
ATOM 982 C C . THR A 1 122 ? 25.135 14.723 -12.344 1.00 61.16 122 THR A C 1
ATOM 984 O O . THR A 1 122 ? 24.744 13.834 -11.593 1.00 61.16 122 THR A O 1
ATOM 987 N N . THR A 1 123 ? 25.974 15.674 -11.918 1.00 59.34 123 THR A N 1
ATOM 988 C CA . THR A 1 123 ? 26.551 15.734 -10.562 1.00 59.34 123 THR A CA 1
ATOM 989 C C . THR A 1 123 ? 25.518 16.027 -9.475 1.00 59.34 123 THR A C 1
ATOM 991 O O . THR A 1 123 ? 25.568 15.414 -8.412 1.00 59.34 123 THR A O 1
ATOM 994 N N . ASN A 1 124 ? 24.535 16.889 -9.753 1.00 60.56 124 ASN A N 1
ATOM 995 C CA . ASN A 1 124 ? 23.416 17.145 -8.838 1.00 60.56 124 ASN A CA 1
ATOM 996 C C . ASN A 1 124 ? 22.455 15.948 -8.743 1.00 60.56 124 ASN A C 1
ATOM 998 O O . ASN A 1 124 ? 21.659 15.863 -7.815 1.00 60.56 124 ASN A O 1
ATOM 1002 N N . LEU A 1 125 ? 22.522 15.017 -9.696 1.00 57.94 125 LEU A N 1
ATOM 1003 C CA . LEU A 1 125 ? 21.639 13.858 -9.759 1.00 57.94 125 LEU A CA 1
ATOM 1004 C C . LEU A 1 125 ? 22.131 12.698 -8.901 1.00 57.94 125 LEU A C 1
ATOM 1006 O O . LEU A 1 125 ? 21.312 12.034 -8.276 1.00 57.94 125 LEU A O 1
ATOM 1010 N N . PHE A 1 126 ? 23.448 12.491 -8.813 1.00 59.12 126 PHE A N 1
ATOM 1011 C CA . PHE A 1 126 ? 24.019 11.493 -7.905 1.00 59.12 126 PHE A CA 1
ATOM 1012 C C . PHE A 1 126 ? 23.706 11.822 -6.439 1.00 59.12 126 PHE A C 1
ATOM 1014 O O . PHE A 1 126 ? 23.254 10.946 -5.708 1.00 59.12 126 PHE A O 1
ATOM 1021 N N . SER A 1 127 ? 23.821 13.092 -6.035 1.00 63.09 127 SER A N 1
ATOM 1022 C CA . SER A 1 127 ? 23.466 13.513 -4.673 1.00 63.09 127 SER A CA 1
ATOM 1023 C C . SER A 1 127 ? 21.960 13.431 -4.395 1.00 63.09 127 SER A C 1
ATOM 1025 O O . SER A 1 127 ? 21.562 13.004 -3.313 1.00 63.09 127 SER A O 1
ATOM 1027 N N . LEU A 1 128 ? 21.108 13.778 -5.367 1.00 67.19 128 LEU A N 1
ATOM 1028 C CA . LEU A 1 128 ? 19.656 13.597 -5.253 1.00 67.19 128 LEU A CA 1
ATOM 1029 C C . LEU A 1 128 ? 19.266 12.120 -5.158 1.00 67.19 128 LEU A C 1
ATOM 1031 O O . LEU A 1 128 ? 18.371 11.781 -4.388 1.00 67.19 128 LEU A O 1
ATOM 1035 N N . ASN A 1 129 ? 19.947 11.246 -5.901 1.00 70.38 129 ASN A N 1
ATOM 1036 C CA . ASN A 1 129 ? 19.702 9.812 -5.862 1.00 70.38 129 ASN A CA 1
ATOM 1037 C C . ASN A 1 129 ? 20.061 9.231 -4.486 1.00 70.38 129 ASN A C 1
ATOM 1039 O O . ASN A 1 129 ? 19.239 8.535 -3.899 1.00 70.38 129 ASN A O 1
ATOM 1043 N N . ASP A 1 130 ? 21.211 9.589 -3.912 1.00 71.00 130 ASP A N 1
ATOM 1044 C CA . ASP A 1 130 ? 21.607 9.120 -2.574 1.00 71.00 130 ASP A CA 1
ATOM 1045 C C . ASP A 1 130 ? 20.649 9.612 -1.474 1.00 71.00 130 ASP A C 1
ATOM 1047 O O . ASP A 1 130 ? 20.249 8.845 -0.593 1.00 71.00 130 ASP A O 1
ATOM 1051 N N . ILE A 1 131 ? 20.215 10.876 -1.554 1.00 76.44 131 ILE A N 1
ATOM 1052 C CA . ILE A 1 131 ? 19.213 11.442 -0.637 1.00 76.44 131 ILE A CA 1
ATOM 1053 C C . ILE A 1 131 ? 17.865 10.731 -0.801 1.00 76.44 131 ILE A C 1
ATOM 1055 O O . ILE A 1 131 ? 17.207 10.443 0.199 1.00 76.44 131 ILE A O 1
ATOM 1059 N N . SER A 1 132 ? 17.462 10.421 -2.036 1.00 76.44 132 SER A N 1
ATOM 1060 C CA . SER A 1 132 ? 16.218 9.696 -2.307 1.00 76.44 132 SER A CA 1
ATOM 1061 C C . SER A 1 132 ? 16.256 8.275 -1.748 1.00 76.44 132 SER A C 1
ATOM 1063 O O . SER A 1 132 ? 15.383 7.888 -0.981 1.00 76.44 132 SER A O 1
ATOM 1065 N N . VAL A 1 133 ? 17.344 7.531 -1.966 1.00 76.62 133 VAL A N 1
ATOM 1066 C CA . VAL A 1 133 ? 17.512 6.184 -1.406 1.00 76.62 133 VAL A CA 1
ATOM 1067 C C . VAL A 1 133 ? 17.395 6.214 0.119 1.00 76.62 133 VAL A C 1
ATOM 1069 O O . VAL A 1 133 ? 16.673 5.400 0.699 1.00 76.62 133 VAL A O 1
ATOM 1072 N N . LEU A 1 134 ? 18.038 7.182 0.778 1.00 79.00 134 LEU A N 1
ATOM 1073 C CA . LEU A 1 134 ? 17.920 7.355 2.225 1.00 79.00 134 LEU A CA 1
ATOM 1074 C C . LEU A 1 134 ? 16.479 7.681 2.649 1.00 79.00 134 LEU A C 1
ATOM 1076 O O . LEU A 1 134 ? 15.965 7.081 3.595 1.00 79.00 134 LEU A O 1
ATOM 1080 N N . LEU A 1 135 ? 15.813 8.604 1.952 1.00 81.50 135 LEU A N 1
ATOM 1081 C CA . LEU A 1 135 ? 14.437 9.007 2.242 1.00 81.50 135 LEU A CA 1
ATOM 1082 C C . LEU A 1 135 ? 13.453 7.841 2.071 1.00 81.50 135 LEU A C 1
ATOM 1084 O O . LEU A 1 135 ? 12.603 7.628 2.940 1.00 81.50 135 LEU A O 1
ATOM 1088 N N . SER A 1 136 ? 13.616 7.042 1.020 1.00 80.75 136 SER A N 1
ATOM 1089 C CA . SER A 1 136 ? 12.845 5.830 0.748 1.00 80.75 136 SER A CA 1
ATOM 1090 C C . SER A 1 136 ? 13.031 4.774 1.844 1.00 80.75 136 SER A C 1
ATOM 1092 O O . SER A 1 136 ? 12.051 4.206 2.347 1.00 80.75 136 SER A O 1
ATOM 1094 N N . ILE A 1 137 ? 14.264 4.559 2.319 1.00 82.44 137 ILE A N 1
ATOM 1095 C CA . ILE A 1 137 ? 14.550 3.663 3.455 1.00 82.44 137 ILE A CA 1
ATOM 1096 C C . ILE A 1 137 ? 13.862 4.169 4.729 1.00 82.44 137 ILE A C 1
ATOM 1098 O O . ILE A 1 137 ? 13.210 3.400 5.440 1.00 82.44 137 ILE A O 1
ATOM 1102 N N . VAL A 1 138 ? 13.943 5.468 5.016 1.00 85.38 138 VAL A N 1
ATOM 1103 C CA . VAL A 1 138 ? 13.297 6.059 6.196 1.00 85.38 138 VAL A CA 1
ATOM 1104 C C . VAL A 1 138 ? 11.773 5.922 6.107 1.00 85.38 138 VAL A C 1
ATOM 1106 O O . VAL A 1 138 ? 11.141 5.436 7.048 1.00 85.38 138 VAL A O 1
ATOM 1109 N N . CYS A 1 139 ? 11.165 6.275 4.973 1.00 86.06 139 CYS A N 1
ATOM 1110 C CA . CYS A 1 139 ? 9.715 6.207 4.775 1.00 86.06 139 CYS A CA 1
ATOM 1111 C C . CYS A 1 139 ? 9.186 4.769 4.827 1.00 86.06 139 CYS A C 1
ATOM 1113 O O . CYS A 1 139 ? 8.143 4.509 5.441 1.00 86.06 139 CYS A O 1
ATOM 1115 N N . SER A 1 140 ? 9.906 3.815 4.236 1.00 82.38 140 SER A N 1
ATOM 1116 C CA . SER A 1 140 ? 9.543 2.396 4.304 1.00 82.38 140 SER A CA 1
ATOM 1117 C C . SER A 1 140 ? 9.638 1.858 5.734 1.00 82.38 140 SER A C 1
ATOM 1119 O O . SER A 1 140 ? 8.710 1.185 6.188 1.00 82.38 140 SER A O 1
ATOM 1121 N N . THR A 1 141 ? 10.665 2.246 6.495 1.00 84.62 141 THR A N 1
ATOM 1122 C CA . THR A 1 141 ? 10.834 1.849 7.904 1.00 84.62 141 THR A CA 1
ATOM 1123 C C . THR A 1 141 ? 9.740 2.436 8.801 1.00 84.62 141 THR A C 1
ATOM 1125 O O . THR A 1 141 ? 9.155 1.721 9.618 1.00 84.62 141 THR A O 1
ATOM 1128 N N . ILE A 1 142 ? 9.395 3.717 8.624 1.00 87.44 142 ILE A N 1
ATOM 1129 C CA . ILE A 1 142 ? 8.301 4.373 9.364 1.00 87.44 142 ILE A CA 1
ATOM 1130 C C . ILE A 1 142 ? 6.959 3.715 9.038 1.00 87.44 142 ILE A C 1
ATOM 1132 O O . ILE A 1 142 ? 6.175 3.421 9.943 1.00 87.44 142 ILE A O 1
ATOM 1136 N N . SER A 1 143 ? 6.697 3.451 7.755 1.00 86.25 143 SER A N 1
ATOM 1137 C CA . SER A 1 143 ? 5.483 2.756 7.318 1.00 86.25 143 SER A CA 1
ATOM 1138 C C . SER A 1 143 ? 5.392 1.371 7.948 1.00 86.25 143 SER A C 1
ATOM 1140 O O . SER A 1 143 ? 4.346 1.003 8.480 1.00 86.25 143 SER A O 1
ATOM 1142 N N . PHE A 1 144 ? 6.496 0.625 7.944 1.00 85.25 144 PHE A N 1
ATOM 1143 C CA . PHE A 1 144 ? 6.583 -0.699 8.544 1.00 85.25 144 PHE A CA 1
ATOM 1144 C C . PHE A 1 144 ? 6.287 -0.668 10.048 1.00 85.25 144 PHE A C 1
ATOM 1146 O O . PHE A 1 144 ? 5.369 -1.348 10.512 1.00 85.25 144 PHE A O 1
ATOM 1153 N N . ALA A 1 145 ? 7.000 0.170 10.805 1.00 85.94 145 ALA A N 1
ATOM 1154 C CA . ALA A 1 145 ? 6.795 0.316 12.244 1.00 85.94 145 ALA A CA 1
ATOM 1155 C C . ALA A 1 145 ? 5.356 0.750 12.568 1.00 85.94 145 ALA A C 1
ATOM 1157 O O . ALA A 1 145 ? 4.727 0.212 13.483 1.00 85.94 145 ALA A O 1
ATOM 1158 N N . GLY A 1 146 ? 4.802 1.670 11.773 1.00 86.50 146 GLY A N 1
ATOM 1159 C CA . GLY A 1 146 ? 3.416 2.112 11.879 1.00 86.50 146 GLY A CA 1
ATOM 1160 C C . GLY A 1 146 ? 2.416 0.976 11.662 1.00 86.50 146 GLY A C 1
ATOM 1161 O O . GLY A 1 146 ? 1.477 0.837 12.448 1.00 86.50 146 GLY A O 1
ATOM 1162 N N . ILE A 1 147 ? 2.616 0.135 10.642 1.00 88.38 147 ILE A N 1
ATOM 1163 C CA . ILE A 1 147 ? 1.731 -1.006 10.358 1.00 88.38 147 ILE A CA 1
ATOM 1164 C C . ILE A 1 147 ? 1.795 -2.031 11.489 1.00 88.38 147 ILE A C 1
ATOM 1166 O O . ILE A 1 147 ? 0.746 -2.484 11.950 1.00 88.38 147 ILE A O 1
ATOM 1170 N N . VAL A 1 148 ? 2.988 -2.369 11.986 1.00 89.25 148 VAL A N 1
ATOM 1171 C CA . VAL A 1 148 ? 3.142 -3.311 13.108 1.00 89.25 148 VAL A CA 1
ATOM 1172 C C . VAL A 1 148 ? 2.450 -2.768 14.358 1.00 89.25 148 VAL A C 1
ATOM 1174 O O . VAL A 1 148 ? 1.644 -3.469 14.974 1.00 89.25 148 VAL A O 1
ATOM 1177 N N . TRP A 1 149 ? 2.685 -1.499 14.697 1.00 89.00 149 TRP A N 1
ATOM 1178 C CA . TRP A 1 149 ? 2.059 -0.855 15.850 1.00 89.00 149 TRP A CA 1
ATOM 1179 C C . TRP A 1 149 ? 0.531 -0.813 15.737 1.00 89.00 149 TRP A C 1
ATOM 1181 O O . TRP A 1 149 ? -0.179 -1.165 16.684 1.00 89.00 149 TRP A O 1
ATOM 1191 N N . LEU A 1 150 ? 0.011 -0.434 14.564 1.00 89.12 150 LEU A N 1
ATOM 1192 C CA . LEU A 1 150 ? -1.421 -0.460 14.273 1.00 89.12 150 LEU A CA 1
ATOM 1193 C C . LEU A 1 150 ? -1.977 -1.875 14.458 1.00 89.12 150 LEU A C 1
ATOM 1195 O O . LEU A 1 150 ? -2.974 -2.049 15.153 1.00 89.12 150 LEU A O 1
ATOM 1199 N N . SER A 1 151 ? -1.309 -2.883 13.903 1.00 88.19 151 SER A N 1
ATOM 1200 C CA . SER A 1 151 ? -1.734 -4.284 13.967 1.00 88.19 151 SER A CA 1
ATOM 1201 C C . SER A 1 151 ? -1.838 -4.787 15.405 1.00 88.19 151 SER A C 1
ATOM 1203 O O . SER A 1 151 ? -2.878 -5.316 15.798 1.00 88.19 151 SER A O 1
ATOM 1205 N N . VAL A 1 152 ? -0.811 -4.551 16.227 1.00 89.19 152 VAL A N 1
ATOM 1206 C CA . VAL A 1 152 ? -0.799 -4.947 17.647 1.00 89.19 152 VAL A CA 1
ATOM 1207 C C . VAL A 1 152 ? -1.930 -4.268 18.420 1.00 89.19 152 VAL A C 1
ATOM 1209 O O . VAL A 1 152 ? -2.611 -4.913 19.221 1.00 89.19 152 VAL A O 1
ATOM 1212 N N . LEU A 1 153 ? -2.177 -2.980 18.171 1.00 86.25 153 LEU A N 1
ATOM 1213 C CA . LEU A 1 153 ? -3.266 -2.259 18.830 1.00 86.25 153 LEU A CA 1
ATOM 1214 C C . LEU A 1 153 ? -4.648 -2.743 18.384 1.00 86.25 153 LEU A C 1
ATOM 1216 O O . LEU A 1 153 ? -5.534 -2.871 19.232 1.00 86.25 153 LEU A O 1
ATOM 1220 N N . LEU A 1 154 ? -4.832 -3.051 17.097 1.00 85.12 154 LEU A N 1
ATOM 1221 C CA . LEU A 1 154 ? -6.078 -3.626 16.587 1.00 85.12 154 LEU A CA 1
ATOM 1222 C C . LEU A 1 154 ? -6.352 -5.004 17.202 1.00 85.12 154 LEU A C 1
ATOM 1224 O O . LEU A 1 154 ? -7.491 -5.285 17.574 1.00 85.12 154 LEU A O 1
ATOM 1228 N N . ILE A 1 155 ? -5.311 -5.827 17.368 1.00 87.50 155 ILE A N 1
ATOM 1229 C CA . ILE A 1 155 ? -5.419 -7.151 17.995 1.00 87.50 155 ILE A CA 1
ATOM 1230 C C . ILE A 1 155 ? -5.823 -7.027 19.469 1.00 87.50 155 ILE A C 1
ATOM 1232 O O . ILE A 1 155 ? -6.752 -7.700 19.915 1.00 87.50 155 ILE A O 1
ATOM 1236 N N . ARG A 1 156 ? -5.148 -6.149 20.223 1.00 85.88 156 ARG A N 1
ATOM 1237 C CA . ARG A 1 156 ? -5.342 -6.020 21.677 1.00 85.88 156 ARG A CA 1
ATOM 1238 C C . ARG A 1 156 ? -6.651 -5.336 22.068 1.00 85.88 156 ARG A C 1
ATOM 1240 O O . ARG A 1 156 ? -7.263 -5.741 23.048 1.00 85.88 156 ARG A O 1
ATOM 1247 N N . LYS A 1 157 ? -7.060 -4.277 21.358 1.00 82.62 157 LYS A N 1
ATOM 1248 C CA . LYS A 1 157 ? -8.151 -3.383 21.805 1.00 82.62 157 LYS A CA 1
ATOM 1249 C C . LYS A 1 157 ? -9.501 -3.614 21.127 1.00 82.62 157 LYS A C 1
ATOM 1251 O O . LYS A 1 157 ? -10.498 -3.042 21.565 1.00 82.62 157 LYS A O 1
ATOM 1256 N N . HIS A 1 158 ? -9.559 -4.401 20.057 1.00 80.62 158 HIS A N 1
ATOM 1257 C CA . HIS A 1 158 ? -10.794 -4.616 19.303 1.00 80.62 158 HIS A CA 1
ATOM 1258 C C . HIS A 1 158 ? -11.156 -6.098 19.202 1.00 80.62 158 HIS A C 1
ATOM 1260 O O . HIS A 1 158 ? -10.363 -6.978 19.531 1.00 80.62 158 HIS A O 1
ATOM 1266 N N . GLU A 1 159 ? -12.390 -6.366 18.778 1.00 79.56 159 GLU A N 1
ATOM 1267 C CA . GLU A 1 159 ? -12.990 -7.699 18.697 1.00 79.56 159 GLU A CA 1
ATOM 1268 C C . GLU A 1 159 ? -13.587 -7.945 17.309 1.00 79.56 159 GLU A C 1
ATOM 1270 O O . GLU A 1 159 ? -13.754 -7.025 16.499 1.00 79.56 159 GLU A O 1
ATOM 1275 N N . GLY A 1 160 ? -13.885 -9.211 17.016 1.00 80.19 160 GLY A N 1
ATOM 1276 C CA . GLY A 1 160 ? -14.490 -9.620 15.754 1.00 80.19 160 GLY A CA 1
ATOM 1277 C C . GLY A 1 160 ? -13.605 -9.312 14.544 1.00 80.19 160 GLY A C 1
ATOM 1278 O O . GLY A 1 160 ? -12.411 -9.610 14.525 1.00 80.19 160 GLY A O 1
ATOM 1279 N N . ARG A 1 161 ? -14.197 -8.714 13.505 1.00 80.88 161 ARG A N 1
ATOM 1280 C CA . ARG A 1 161 ? -13.549 -8.527 12.192 1.00 80.88 161 ARG A CA 1
ATOM 1281 C C . ARG A 1 161 ? -12.340 -7.593 12.234 1.00 80.88 161 ARG A C 1
ATOM 1283 O O . ARG A 1 161 ? -11.386 -7.810 11.495 1.00 80.88 161 ARG A O 1
ATOM 1290 N N . ILE A 1 162 ? -12.352 -6.607 13.130 1.00 80.69 162 ILE A N 1
ATOM 1291 C CA . ILE A 1 162 ? -11.251 -5.648 13.288 1.00 80.69 162 ILE A CA 1
ATOM 1292 C C . ILE A 1 162 ? -10.015 -6.340 13.882 1.00 80.69 162 ILE A C 1
ATOM 1294 O O . ILE A 1 162 ? -8.894 -6.079 13.448 1.00 80.69 162 ILE A O 1
ATOM 1298 N N . ARG A 1 163 ? -10.214 -7.278 14.820 1.00 84.06 163 ARG A N 1
ATOM 1299 C CA . ARG A 1 163 ? -9.128 -8.098 15.379 1.00 84.06 163 ARG A CA 1
ATOM 1300 C C . ARG A 1 163 ? -8.497 -8.984 14.303 1.00 84.06 163 ARG A C 1
ATOM 1302 O O . ARG A 1 163 ? -7.276 -9.047 14.202 1.00 84.06 163 ARG A O 1
ATOM 1309 N N . VAL A 1 164 ? -9.329 -9.609 13.464 1.00 84.06 164 VAL A N 1
ATOM 1310 C CA . VAL A 1 164 ? -8.865 -10.415 12.320 1.00 84.06 164 VAL A CA 1
ATOM 1311 C C . VAL A 1 164 ? -8.068 -9.561 11.332 1.00 84.06 164 VAL A C 1
ATOM 1313 O O . VAL A 1 164 ? -6.992 -9.980 10.922 1.00 84.06 164 VAL A O 1
ATOM 1316 N N . ALA A 1 165 ? -8.521 -8.342 11.016 1.00 83.31 165 ALA A N 1
ATOM 1317 C CA . ALA A 1 165 ? -7.762 -7.414 10.173 1.00 83.31 165 ALA A CA 1
ATOM 1318 C C . ALA A 1 165 ? -6.364 -7.115 10.751 1.00 83.31 165 ALA A C 1
ATOM 1320 O O . ALA A 1 165 ? -5.390 -7.079 10.004 1.00 83.31 165 ALA A O 1
ATOM 1321 N N . GLY A 1 166 ? -6.254 -6.966 12.077 1.00 83.00 166 GLY A N 1
ATOM 1322 C CA . GLY A 1 166 ? -4.974 -6.794 12.769 1.00 83.00 166 GLY A CA 1
ATOM 1323 C C . GLY A 1 166 ? -4.041 -8.005 12.643 1.00 83.00 166 GLY A C 1
ATOM 1324 O O . GLY A 1 166 ? -2.869 -7.831 12.324 1.00 83.00 166 GLY A O 1
ATOM 1325 N N . TYR A 1 167 ? -4.548 -9.231 12.825 1.00 85.81 167 TYR A N 1
ATOM 1326 C CA . TYR A 1 167 ? -3.747 -10.448 12.606 1.00 85.81 167 TYR A CA 1
ATOM 1327 C C . TYR A 1 167 ? -3.268 -10.564 11.163 1.00 85.81 167 TYR A C 1
ATOM 1329 O O . TYR A 1 167 ? -2.097 -10.838 10.913 1.00 85.81 167 TYR A O 1
ATOM 1337 N N . VAL A 1 168 ? -4.171 -10.325 10.215 1.00 86.38 168 VAL A N 1
ATOM 1338 C CA . VAL A 1 168 ? -3.875 -10.421 8.787 1.00 86.38 168 VAL A CA 1
ATOM 1339 C C . VAL A 1 168 ? -2.832 -9.383 8.381 1.00 86.38 168 VAL A C 1
ATOM 1341 O O . VAL A 1 168 ? -1.889 -9.738 7.680 1.00 86.38 168 VAL A O 1
ATOM 1344 N N . LEU A 1 169 ? -2.933 -8.136 8.852 1.00 85.62 169 LEU A N 1
ATOM 1345 C CA . LEU A 1 169 ? -1.895 -7.124 8.630 1.00 85.62 169 LEU A CA 1
ATOM 1346 C C . LEU A 1 169 ? -0.530 -7.576 9.151 1.00 85.62 169 LEU A C 1
ATOM 1348 O O . LEU A 1 169 ? 0.454 -7.493 8.420 1.00 85.62 169 LEU A O 1
ATOM 1352 N N . LEU A 1 170 ? -0.482 -8.091 10.382 1.00 86.50 170 LEU A N 1
ATOM 1353 C CA . LEU A 1 170 ? 0.762 -8.511 11.024 1.00 86.50 170 LEU A CA 1
ATOM 1354 C C . LEU A 1 170 ? 1.430 -9.671 10.270 1.00 86.50 170 LEU A C 1
ATOM 1356 O O . LEU A 1 170 ? 2.625 -9.620 9.975 1.00 86.50 170 LEU A O 1
ATOM 1360 N N . VAL A 1 171 ? 0.649 -10.683 9.885 1.00 85.62 171 VAL A N 1
ATOM 1361 C CA . VAL A 1 171 ? 1.126 -11.803 9.057 1.00 85.62 171 VAL A CA 1
ATOM 1362 C C . VAL A 1 171 ? 1.635 -11.302 7.704 1.00 85.62 171 VAL A C 1
ATOM 1364 O O . VAL A 1 171 ? 2.692 -11.729 7.246 1.00 85.62 171 VAL A O 1
ATOM 1367 N N . SER A 1 172 ? 0.935 -10.345 7.093 1.00 83.88 172 SER A N 1
ATOM 1368 C CA . SER A 1 172 ? 1.323 -9.773 5.799 1.00 83.88 172 SER A CA 1
ATOM 1369 C C . SER A 1 172 ? 2.656 -9.031 5.878 1.00 83.88 172 SER A C 1
ATOM 1371 O O . SER A 1 172 ? 3.494 -9.192 4.993 1.00 83.88 172 SER A O 1
ATOM 1373 N N . THR A 1 173 ? 2.902 -8.288 6.962 1.00 81.00 173 THR A N 1
ATOM 1374 C CA . THR A 1 173 ? 4.209 -7.661 7.204 1.00 81.00 173 THR A CA 1
ATOM 1375 C C . THR A 1 173 ? 5.327 -8.681 7.407 1.00 81.00 173 THR A C 1
ATOM 1377 O O . THR A 1 173 ? 6.395 -8.509 6.829 1.00 81.00 173 THR A O 1
ATOM 1380 N N . ILE A 1 174 ? 5.092 -9.765 8.156 1.00 80.38 174 ILE A N 1
ATOM 1381 C CA . ILE A 1 174 ? 6.103 -10.816 8.382 1.00 80.38 174 ILE A CA 1
ATOM 1382 C C . ILE A 1 174 ? 6.481 -11.501 7.064 1.00 80.38 174 ILE A C 1
ATOM 1384 O O . ILE A 1 174 ? 7.662 -11.668 6.767 1.00 80.38 174 ILE A O 1
ATOM 1388 N N . ILE A 1 175 ? 5.488 -11.853 6.242 1.00 74.94 175 ILE A N 1
ATOM 1389 C CA . ILE A 1 175 ? 5.719 -12.465 4.924 1.00 74.94 175 ILE A CA 1
ATOM 1390 C C . ILE A 1 175 ? 6.481 -11.504 4.002 1.00 74.94 175 ILE A C 1
ATOM 1392 O O . ILE A 1 175 ? 7.358 -11.940 3.256 1.00 74.94 175 ILE A O 1
ATOM 1396 N N . GLY A 1 176 ? 6.193 -10.201 4.079 1.00 70.94 176 GLY A N 1
ATOM 1397 C CA . GLY A 1 176 ? 6.950 -9.169 3.369 1.00 70.94 176 GLY A CA 1
ATOM 1398 C C . GLY A 1 176 ? 8.445 -9.201 3.699 1.00 70.94 176 GLY A C 1
ATOM 1399 O O . GLY A 1 176 ? 9.263 -9.255 2.783 1.00 70.94 176 GLY A O 1
ATOM 1400 N N . ILE A 1 177 ? 8.798 -9.262 4.988 1.00 71.88 177 ILE A N 1
ATOM 1401 C CA . ILE A 1 177 ? 10.198 -9.348 5.447 1.00 71.88 177 ILE A CA 1
ATOM 1402 C C . ILE A 1 177 ? 10.862 -10.626 4.933 1.00 71.88 177 ILE A C 1
ATOM 1404 O O . ILE A 1 177 ? 11.960 -10.565 4.388 1.00 71.88 177 ILE A O 1
ATOM 1408 N N . LEU A 1 178 ? 10.189 -11.773 5.068 1.00 68.62 178 LEU A N 1
ATOM 1409 C CA . LEU A 1 178 ? 10.719 -13.073 4.636 1.00 68.62 178 LEU A CA 1
ATOM 1410 C C . LEU A 1 178 ? 11.031 -13.114 3.134 1.00 68.62 178 LEU A C 1
ATOM 1412 O O . LEU A 1 178 ? 11.971 -13.786 2.713 1.00 68.62 178 LEU A O 1
ATOM 1416 N N . LYS A 1 179 ? 10.257 -12.386 2.321 1.00 66.88 179 LYS A N 1
ATOM 1417 C CA . LYS A 1 179 ? 10.506 -12.240 0.882 1.00 66.88 179 LYS A CA 1
ATOM 1418 C C . LYS A 1 179 ? 11.717 -11.349 0.596 1.00 66.88 179 LYS A C 1
ATOM 1420 O O . LYS A 1 179 ? 12.462 -11.624 -0.338 1.00 66.88 179 LYS A O 1
ATOM 1425 N N . GLN A 1 180 ? 11.898 -10.285 1.373 1.00 64.81 180 GLN A N 1
ATOM 1426 C CA . GLN A 1 180 ? 12.965 -9.301 1.171 1.00 64.81 180 GLN A CA 1
ATOM 1427 C C . GLN A 1 180 ? 14.333 -9.809 1.645 1.00 64.81 180 GLN A C 1
ATOM 1429 O O . GLN A 1 180 ? 15.347 -9.481 1.040 1.00 64.81 180 GLN A O 1
ATOM 1434 N N . SER A 1 181 ? 14.364 -10.647 2.684 1.00 57.00 181 SER A N 1
ATOM 1435 C CA . SER A 1 181 ? 15.593 -11.210 3.256 1.00 57.00 181 SER A CA 1
ATOM 1436 C C . SER A 1 181 ? 16.185 -12.383 2.466 1.00 57.00 181 SER A C 1
ATOM 1438 O O . SER A 1 181 ? 17.190 -12.949 2.887 1.00 57.00 181 SER A O 1
ATOM 1440 N N . GLY A 1 182 ? 15.574 -12.787 1.344 1.00 56.50 182 GLY A N 1
ATOM 1441 C CA . GLY A 1 182 ? 16.058 -13.901 0.516 1.00 56.50 182 GLY A CA 1
ATOM 1442 C C . GLY A 1 182 ? 15.978 -15.276 1.192 1.00 56.50 182 GLY A C 1
ATOM 1443 O O . GLY A 1 182 ? 16.489 -16.252 0.651 1.00 56.50 182 GLY A O 1
ATOM 1444 N N . PHE A 1 183 ? 15.322 -15.374 2.354 1.00 50.06 183 PHE A N 1
ATOM 1445 C CA . PHE A 1 183 ? 15.272 -16.589 3.176 1.00 50.06 183 PHE A CA 1
ATOM 1446 C C . PHE A 1 183 ? 14.491 -17.733 2.509 1.00 50.06 183 PHE A C 1
ATOM 1448 O O . PHE A 1 183 ? 14.659 -18.902 2.846 1.00 50.06 183 PHE A O 1
ATOM 1455 N N . VAL A 1 184 ? 13.644 -17.400 1.534 1.00 53.56 184 VAL A N 1
ATOM 1456 C CA . VAL A 1 184 ? 12.944 -18.357 0.681 1.00 53.56 184 VAL A CA 1
ATOM 1457 C C . VAL A 1 184 ? 13.467 -18.156 -0.735 1.00 53.56 184 VAL A C 1
ATOM 1459 O O . VAL A 1 184 ? 12.956 -17.313 -1.465 1.00 53.56 184 VAL A O 1
ATOM 1462 N N . LEU A 1 185 ? 14.511 -18.897 -1.110 1.00 53.81 185 LEU A N 1
ATOM 1463 C CA . LEU A 1 185 ? 14.949 -19.062 -2.497 1.00 53.81 185 LEU A CA 1
ATOM 1464 C C . LEU A 1 185 ? 14.337 -20.365 -3.018 1.00 53.81 185 LEU A C 1
ATOM 1466 O O . LEU A 1 185 ? 14.901 -21.437 -2.797 1.00 53.81 185 LEU A O 1
ATOM 1470 N N . PRO A 1 186 ? 13.173 -20.330 -3.689 1.00 56.62 186 PRO A N 1
ATOM 1471 C CA . PRO A 1 186 ? 12.646 -21.531 -4.295 1.00 56.62 186 PRO A CA 1
ATOM 1472 C C . PRO A 1 186 ? 13.514 -21.886 -5.503 1.00 56.62 186 PRO A C 1
ATOM 1474 O O . PRO A 1 186 ? 13.623 -21.103 -6.443 1.00 56.62 186 PRO A O 1
ATOM 1477 N N . HIS A 1 187 ? 14.105 -23.081 -5.506 1.00 58.62 187 HIS A N 1
ATOM 1478 C CA . HIS A 1 187 ? 14.882 -23.593 -6.642 1.00 58.62 187 HIS A CA 1
ATOM 1479 C C . HIS A 1 187 ? 14.025 -23.900 -7.887 1.00 58.62 187 HIS A C 1
ATOM 1481 O O . HIS A 1 187 ? 14.569 -24.227 -8.937 1.00 58.62 187 HIS A O 1
ATOM 1487 N N . SER A 1 188 ? 12.692 -23.780 -7.803 1.00 71.62 188 SER A N 1
ATOM 1488 C CA . SER A 1 188 ? 11.770 -24.040 -8.912 1.00 71.62 188 SER A CA 1
ATOM 1489 C C . SER A 1 188 ? 10.903 -22.827 -9.267 1.00 71.62 188 SER A C 1
ATOM 1491 O O . SER A 1 188 ? 10.397 -22.103 -8.406 1.00 71.62 188 SER A O 1
ATOM 1493 N N . THR A 1 189 ? 10.667 -22.639 -10.567 1.00 70.38 189 THR A N 1
ATOM 1494 C CA . THR A 1 189 ? 9.801 -21.585 -11.128 1.00 70.38 189 THR A CA 1
ATOM 1495 C C . THR A 1 189 ? 8.360 -21.666 -10.609 1.00 70.38 189 THR A C 1
ATOM 1497 O O . THR A 1 189 ? 7.732 -20.638 -10.355 1.00 70.38 189 THR A O 1
ATOM 1500 N N . MET A 1 190 ? 7.855 -22.882 -10.371 1.00 70.44 190 MET A N 1
ATOM 1501 C CA . MET A 1 190 ? 6.557 -23.140 -9.734 1.00 70.44 190 MET A CA 1
ATOM 1502 C C . MET A 1 190 ? 6.473 -22.527 -8.333 1.00 70.44 190 MET A C 1
ATOM 1504 O O . MET A 1 190 ? 5.500 -21.847 -8.009 1.00 70.44 190 MET A O 1
ATOM 1508 N N . ALA A 1 191 ? 7.502 -22.723 -7.508 1.00 69.56 191 ALA A N 1
ATOM 1509 C CA . ALA A 1 191 ? 7.496 -22.225 -6.142 1.00 69.56 191 ALA A CA 1
ATOM 1510 C C . ALA A 1 191 ? 7.682 -20.696 -6.082 1.00 69.56 191 ALA A C 1
ATOM 1512 O O . ALA A 1 191 ? 7.066 -20.047 -5.238 1.00 69.56 191 ALA A O 1
ATOM 1513 N N . VAL A 1 192 ? 8.408 -20.091 -7.032 1.00 71.69 192 VAL A N 1
ATOM 1514 C CA . VAL A 1 192 ? 8.458 -18.622 -7.198 1.00 71.69 192 VAL A CA 1
ATOM 1515 C C . VAL A 1 192 ? 7.076 -18.051 -7.531 1.00 71.69 192 VAL A C 1
ATOM 1517 O O . VAL A 1 192 ? 6.652 -17.062 -6.929 1.00 71.69 192 VAL A O 1
ATOM 1520 N N . ASN A 1 193 ? 6.342 -18.678 -8.454 1.00 71.88 193 ASN A N 1
ATOM 1521 C CA . ASN A 1 193 ? 4.999 -18.231 -8.833 1.00 71.88 193 ASN A CA 1
ATOM 1522 C C . ASN A 1 193 ? 3.982 -18.416 -7.696 1.00 71.88 193 ASN A C 1
ATOM 1524 O O . ASN A 1 193 ? 3.179 -17.516 -7.445 1.00 71.88 193 ASN A O 1
ATOM 1528 N N . ALA A 1 194 ? 4.055 -19.528 -6.959 1.00 73.75 194 ALA A N 1
ATOM 1529 C CA . ALA A 1 194 ? 3.234 -19.753 -5.771 1.00 73.75 194 ALA A CA 1
ATOM 1530 C C . ALA A 1 194 ? 3.517 -18.708 -4.677 1.00 73.75 194 ALA A C 1
ATOM 1532 O O . ALA A 1 194 ? 2.583 -18.142 -4.109 1.00 73.75 194 ALA A O 1
ATOM 1533 N N . LEU A 1 195 ? 4.791 -18.380 -4.434 1.00 73.44 195 LEU A N 1
ATOM 1534 C CA . LEU A 1 195 ? 5.185 -17.348 -3.472 1.00 73.44 195 LEU A CA 1
ATOM 1535 C C . LEU A 1 195 ? 4.672 -15.957 -3.879 1.00 73.44 195 LEU A C 1
ATOM 1537 O O . LEU A 1 195 ? 4.215 -15.197 -3.026 1.00 73.44 195 LEU A O 1
ATOM 1541 N N . ARG A 1 196 ? 4.703 -15.616 -5.177 1.00 71.50 196 ARG A N 1
ATOM 1542 C CA . ARG A 1 196 ? 4.118 -14.362 -5.694 1.00 71.50 196 ARG A CA 1
ATOM 1543 C C . ARG A 1 196 ? 2.611 -14.302 -5.464 1.00 71.50 196 ARG A C 1
ATOM 1545 O O . ARG A 1 196 ? 2.124 -13.295 -4.956 1.00 71.50 196 ARG A O 1
ATOM 1552 N N . ALA A 1 197 ? 1.889 -15.380 -5.772 1.00 74.75 197 ALA A N 1
ATOM 1553 C CA . ALA A 1 197 ? 0.447 -15.462 -5.547 1.00 74.75 197 ALA A CA 1
ATOM 1554 C C . ALA A 1 197 ? 0.094 -15.325 -4.056 1.00 74.75 197 ALA A C 1
ATOM 1556 O O . ALA A 1 197 ? -0.790 -14.551 -3.690 1.00 74.75 197 ALA A O 1
ATOM 1557 N N . LEU A 1 198 ? 0.828 -16.016 -3.183 1.00 77.56 198 LEU A N 1
ATOM 1558 C CA . LEU A 1 198 ? 0.617 -15.970 -1.737 1.00 77.56 198 LEU A CA 1
ATOM 1559 C C . LEU A 1 198 ? 0.938 -14.576 -1.175 1.00 77.56 198 LEU A C 1
ATOM 1561 O O . LEU A 1 198 ? 0.147 -14.017 -0.421 1.00 77.56 198 LEU A O 1
ATOM 1565 N N . SER A 1 199 ? 2.032 -13.960 -1.628 1.00 73.38 199 SER A N 1
ATOM 1566 C CA . SER A 1 199 ? 2.396 -12.576 -1.298 1.00 73.38 199 SER A CA 1
ATOM 1567 C C . SER A 1 199 ? 1.322 -11.575 -1.737 1.00 73.38 199 SER A C 1
ATOM 1569 O O . SER A 1 199 ? 0.983 -10.682 -0.963 1.00 73.38 199 SER A O 1
ATOM 1571 N N . MET A 1 200 ? 0.747 -11.736 -2.933 1.00 77.94 200 MET A N 1
ATOM 1572 C CA . MET A 1 200 ? -0.366 -10.909 -3.408 1.00 77.94 200 MET A CA 1
ATOM 1573 C C . MET A 1 200 ? -1.589 -11.042 -2.500 1.00 77.94 200 MET A C 1
ATOM 1575 O O . MET A 1 200 ? -2.152 -10.037 -2.069 1.00 77.94 200 MET A O 1
ATOM 1579 N N . ILE A 1 201 ? -1.989 -12.276 -2.191 1.00 83.38 201 ILE A N 1
ATOM 1580 C CA . ILE A 1 201 ? -3.141 -12.553 -1.328 1.00 83.38 201 ILE A CA 1
ATOM 1581 C C . ILE A 1 201 ? -2.928 -11.919 0.049 1.00 83.38 201 ILE A C 1
ATOM 1583 O O . ILE A 1 201 ? -3.819 -11.232 0.548 1.00 83.38 201 ILE A O 1
ATOM 1587 N N . CYS A 1 202 ? -1.737 -12.070 0.630 1.00 80.19 202 CYS A N 1
ATOM 1588 C CA . CYS A 1 202 ? -1.389 -11.442 1.899 1.00 80.19 202 CYS A CA 1
ATOM 1589 C C . CYS A 1 202 ? -1.438 -9.914 1.822 1.00 80.19 202 CYS A C 1
ATOM 1591 O O . CYS A 1 202 ? -2.026 -9.302 2.697 1.00 80.19 202 CYS A O 1
ATOM 1593 N N . MET A 1 203 ? -0.931 -9.274 0.767 1.00 77.00 203 MET A N 1
ATOM 1594 C CA . MET A 1 203 ? -1.032 -7.811 0.645 1.00 77.00 203 MET A CA 1
ATOM 1595 C C . MET A 1 203 ? -2.483 -7.313 0.525 1.00 77.00 203 MET A C 1
ATOM 1597 O O . MET A 1 203 ? -2.812 -6.254 1.053 1.00 77.00 203 MET A O 1
ATOM 1601 N N . LEU A 1 204 ? -3.370 -8.076 -0.120 1.00 86.12 204 LEU A N 1
ATOM 1602 C CA . LEU A 1 204 ? -4.759 -7.667 -0.370 1.00 86.12 204 LEU A CA 1
ATOM 1603 C C . LEU A 1 204 ? -5.717 -7.955 0.791 1.00 86.12 204 LEU A C 1
ATOM 1605 O O . LEU A 1 204 ? -6.635 -7.170 1.052 1.00 86.12 204 LEU A O 1
ATOM 1609 N N . LEU A 1 205 ? -5.526 -9.076 1.490 1.00 86.38 205 LEU A N 1
ATOM 1610 C CA . LEU A 1 205 ? -6.409 -9.528 2.568 1.00 86.38 205 LEU A CA 1
ATOM 1611 C C . LEU A 1 205 ? -6.666 -8.456 3.647 1.00 86.38 205 LEU A C 1
ATOM 1613 O O . LEU A 1 205 ? -7.835 -8.289 4.012 1.00 86.38 205 LEU A O 1
ATOM 1617 N N . PRO A 1 206 ? -5.666 -7.689 4.134 1.00 85.00 206 PRO A N 1
ATOM 1618 C CA . PRO A 1 206 ? -5.885 -6.599 5.077 1.00 85.00 206 PRO A CA 1
ATOM 1619 C C . PRO A 1 206 ? -6.963 -5.615 4.631 1.00 85.00 206 PRO A C 1
ATOM 1621 O O . PRO A 1 206 ? -7.864 -5.294 5.404 1.00 85.00 206 PRO A O 1
ATOM 1624 N N . PHE A 1 207 ? -6.922 -5.178 3.371 1.00 86.94 207 PHE A N 1
ATOM 1625 C CA . PHE A 1 207 ? -7.854 -4.190 2.828 1.00 86.94 207 PHE A CA 1
ATOM 1626 C C . PHE A 1 207 ? -9.256 -4.767 2.642 1.00 86.94 207 PHE A C 1
ATOM 1628 O O . PHE A 1 207 ? -10.244 -4.082 2.911 1.00 86.94 207 PHE A O 1
ATOM 1635 N N . VAL A 1 208 ? -9.362 -6.050 2.284 1.00 88.00 208 VAL A N 1
ATOM 1636 C CA . VAL A 1 208 ? -10.650 -6.761 2.240 1.00 88.00 208 VAL A CA 1
ATOM 1637 C C . VAL A 1 208 ? -11.271 -6.838 3.637 1.00 88.00 208 VAL A C 1
ATOM 1639 O O . VAL A 1 208 ? -12.460 -6.551 3.810 1.00 88.00 208 VAL A O 1
ATOM 1642 N N . PHE A 1 209 ? -10.482 -7.189 4.657 1.00 85.31 209 PHE A N 1
ATOM 1643 C CA . PHE A 1 209 ? -10.963 -7.241 6.039 1.00 85.31 209 PHE A CA 1
ATOM 1644 C C . PHE A 1 209 ? -11.281 -5.859 6.599 1.00 85.31 209 PHE A C 1
ATOM 1646 O O . PHE A 1 209 ? -12.287 -5.711 7.301 1.00 85.31 209 PHE A O 1
ATOM 1653 N N . PHE A 1 210 ? -10.499 -4.838 6.249 1.00 85.06 210 PHE A N 1
ATOM 1654 C CA . PHE A 1 210 ? -10.825 -3.461 6.585 1.00 85.06 210 PHE A CA 1
ATOM 1655 C C . PHE A 1 210 ? -12.147 -3.052 5.966 1.00 85.06 210 PHE A C 1
ATOM 1657 O O . PHE A 1 210 ? -13.054 -2.694 6.710 1.00 85.06 210 PHE A O 1
ATOM 1664 N N . TYR A 1 211 ? -12.319 -3.210 4.654 1.00 86.50 211 TYR A N 1
ATOM 1665 C CA . TYR A 1 211 ? -13.575 -2.905 3.970 1.00 86.50 211 TYR A CA 1
ATOM 1666 C C . TYR A 1 211 ? -14.777 -3.603 4.625 1.00 86.50 211 TYR A C 1
ATOM 1668 O O . TYR A 1 211 ? -15.793 -2.969 4.906 1.00 86.50 211 TYR A O 1
ATOM 1676 N N . ARG A 1 212 ? -14.646 -4.894 4.964 1.00 85.69 212 ARG A N 1
ATOM 1677 C CA . ARG A 1 212 ? -15.691 -5.673 5.660 1.00 85.69 212 ARG A CA 1
ATOM 1678 C C . ARG A 1 212 ? -15.939 -5.258 7.112 1.00 85.69 212 ARG A C 1
ATOM 1680 O O . ARG A 1 212 ? -16.973 -5.639 7.675 1.00 85.69 212 ARG A O 1
ATOM 1687 N N . SER A 1 213 ? -15.002 -4.541 7.726 1.00 83.50 213 SER A N 1
ATOM 1688 C CA . SER A 1 213 ? -15.130 -3.987 9.077 1.00 83.50 213 SER A CA 1
ATOM 1689 C C . SER A 1 213 ? -15.907 -2.670 9.090 1.00 83.50 213 SER A C 1
ATOM 1691 O O . SER A 1 213 ? -16.417 -2.290 10.144 1.00 83.50 213 SER A O 1
ATOM 1693 N N . PHE A 1 214 ? -16.057 -2.002 7.941 1.00 82.56 214 PHE A N 1
ATOM 1694 C CA . PHE A 1 214 ? -16.886 -0.808 7.791 1.00 82.56 214 PHE A CA 1
ATOM 1695 C C . PHE A 1 214 ? -18.307 -1.167 7.336 1.00 82.56 214 PHE A C 1
ATOM 1697 O O . PHE A 1 214 ? -18.521 -1.873 6.347 1.00 82.56 214 PHE A O 1
ATOM 1704 N N . LYS A 1 215 ? -19.308 -0.642 8.045 1.00 83.69 215 LYS A N 1
ATOM 1705 C CA . LYS A 1 215 ? -20.728 -0.763 7.706 1.00 83.69 215 LYS A CA 1
ATOM 1706 C C . LYS A 1 215 ? -21.284 0.616 7.364 1.00 83.69 215 LYS A C 1
ATOM 1708 O O . LYS A 1 215 ? -21.007 1.596 8.055 1.00 83.69 215 LYS A O 1
ATOM 1713 N N . ALA A 1 216 ? -22.071 0.682 6.290 1.00 78.69 216 ALA A N 1
ATOM 1714 C CA . ALA A 1 216 ? -22.810 1.897 5.969 1.00 78.69 216 ALA A CA 1
ATOM 1715 C C . ALA A 1 216 ? -23.866 2.127 7.057 1.00 78.69 216 ALA A C 1
ATOM 1717 O O . ALA A 1 216 ? -24.664 1.232 7.342 1.00 78.69 216 ALA A O 1
ATOM 1718 N N . SER A 1 217 ? -23.845 3.308 7.662 1.00 71.81 217 SER A N 1
ATOM 1719 C CA . SER A 1 217 ? -24.936 3.807 8.486 1.00 71.81 217 SER A CA 1
ATOM 1720 C C . SER A 1 217 ? -26.164 3.990 7.596 1.00 71.81 217 SER A C 1
ATOM 1722 O O . SER A 1 217 ? -26.070 4.626 6.547 1.00 71.81 217 SER A O 1
ATOM 1724 N N . SER A 1 218 ? -27.305 3.435 8.008 1.00 58.06 218 SER A N 1
ATOM 1725 C CA . SER A 1 218 ? -28.610 3.723 7.398 1.00 58.06 218 SER A CA 1
ATOM 1726 C C . SER A 1 218 ? -29.111 5.132 7.732 1.00 58.06 218 SER A C 1
ATOM 1728 O O . SER A 1 218 ? -30.068 5.598 7.128 1.00 58.06 218 SER A O 1
ATOM 1730 N N . GLN A 1 219 ? -28.458 5.823 8.669 1.00 50.03 219 GLN A N 1
ATOM 1731 C CA . GLN A 1 219 ? -28.724 7.216 9.004 1.00 50.03 219 GLN A CA 1
ATOM 1732 C C . GLN A 1 219 ? -27.710 8.104 8.275 1.00 50.03 219 GLN A C 1
ATOM 1734 O O . GLN A 1 219 ? -26.513 8.058 8.582 1.00 50.03 219 GLN A O 1
ATOM 1739 N N . GLY A 1 220 ? -28.188 8.855 7.278 1.00 41.81 220 GLY A N 1
ATOM 1740 C CA . GLY A 1 220 ? -27.385 9.814 6.513 1.00 41.81 220 GLY A CA 1
ATOM 1741 C C . GLY A 1 220 ? -27.881 10.113 5.093 1.00 41.81 220 GLY A C 1
ATOM 1742 O O . GLY A 1 220 ? -27.061 10.200 4.184 1.00 41.81 220 GLY A O 1
ATOM 1743 N N . ALA A 1 221 ? -29.199 10.221 4.911 1.00 35.94 221 ALA A N 1
ATOM 1744 C CA . ALA A 1 221 ? -29.824 11.147 3.970 1.00 35.94 221 ALA A CA 1
ATOM 1745 C C . ALA A 1 221 ? -30.662 12.095 4.838 1.00 35.94 221 ALA A C 1
ATOM 1747 O O . ALA A 1 221 ? -31.842 11.848 5.056 1.00 35.94 221 ALA A O 1
ATOM 1748 N N . LEU A 1 222 ? -29.989 13.060 5.459 1.00 34.50 222 LEU A N 1
ATOM 1749 C CA . LEU A 1 222 ? -30.556 14.197 6.182 1.00 34.50 222 LEU A CA 1
ATOM 1750 C C . LEU A 1 222 ? -29.599 15.362 5.947 1.00 34.50 222 LEU A C 1
ATOM 1752 O O . LEU A 1 222 ? -28.386 15.142 6.182 1.00 34.50 222 LEU A O 1
#

pLDDT: mean 79.36, std 10.93, range [34.5, 93.25]

Mean predicted aligned error: 8.49 Å

Solvent-accessible surface area (backbone atoms only — not comparable to full-atom values): 11625 Å² total; per-residue (Å²): 107,55,64,46,79,40,47,56,67,58,52,51,52,53,49,52,33,50,51,50,40,52,53,51,51,47,33,68,78,51,46,48,62,56,48,66,75,44,15,84,82,32,82,87,35,44,82,48,32,67,54,75,69,31,65,68,51,52,54,50,51,52,42,52,38,46,53,33,51,34,51,52,37,50,54,51,23,56,55,30,49,78,68,70,40,75,53,26,57,24,31,46,45,30,36,52,25,46,48,48,54,46,53,51,54,54,52,52,54,54,51,52,53,36,39,78,70,70,76,47,66,71,72,67,47,57,57,50,48,55,52,45,54,52,50,51,53,51,28,50,49,46,28,50,54,17,50,48,52,33,14,55,48,31,44,74,76,36,34,66,46,44,19,51,23,13,52,42,41,43,52,30,52,52,54,51,49,46,64,72,68,55,78,70,73,60,95,42,73,68,51,48,53,52,50,50,54,52,52,50,50,37,67,47,48,28,57,54,32,46,56,71,21,49,40,62,40,90,74,77,90,124

Nearest PDB structures (foldseek):
  6egc-assembly1_A  TM=3.534E-01  e=1.281E+00  synthetic construct

Organism: NCBI:txid873513

Foldseek 3Di:
DAFAEDAPVLLVLLVVLLVLLLVLLCCVLPVLVVLQVCQCPDPVNVVCNVVSPDLVNVLVSLLSNLVSVLSLLVVVLVRCVVVVHPLNVLSVLLNVLSVVLSVLSVVLVVVVVCVVVVNDDPVVNVVSVVVSVVSNVVSVVSNLVSLLVSLVCQCPPDDHLSNVLSVLSNVLSVLVVCVVVCVDDPPDPVVVSVSSVVNSCSVSVSSVSSSVRYDYDPPPPD

Radius of gyration: 19.9 Å; Cα contacts (8 Å, |Δi|>4): 227; chains: 1; bounding box: 57×46×55 Å

Secondary structure (DSSP, 8-state):
---EEE-HHHHHHHHHHHHHHHHHHHIIIIIHHHHHHHTTT-TTTTTTHHHHH-HHHHHHHHHHHHHHHHHHHH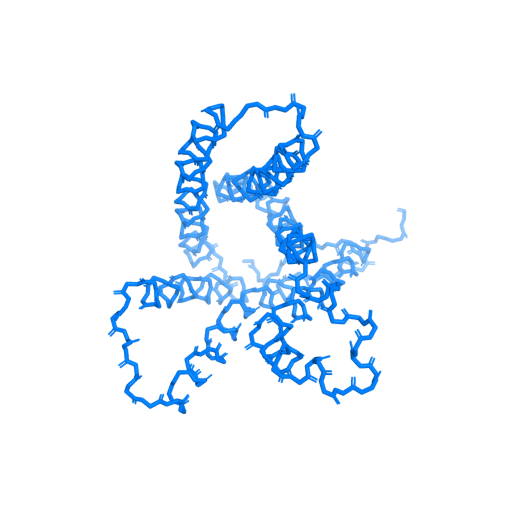HHHHHHHHTT-THHHHHHHHHHHHHHHHHHHHHHHHHHHHHHTTSS-SHHHHHHHHHHHHHHHHHHHHHHHHHHHHHHHHHHH--THHHHHHHHHHHHHHHHHHHHTT----SSHHHHHHHHHHHHHHHHHHHHHHHHHEEE-S----

Sequence (222 aa):
MNQFLVTSNTRKWMGISLILIIAVTFYFQFLQNILLNKGTDHVLLMPVYPLLKSALWHDLLVAVILISECYFYHEIRKQLRKLRSSAQWACVAIIVAKTISVVEGYLIELSWNNVSKGIASTTNLFSLNDISVLLSIVCSTISFAGIVWLSVLLIRKHEGRIRVAGYVLLVSTIIGILKQSGFVLPHSTMAVNALRALSMICMLLPFVFFYRSFKASSQGAL